Protein AF-T0RI58-F1 (afdb_monomer)

Radius of gyration: 29.91 Å; Cα contacts (8 Å, |Δi|>4): 632; chains: 1; bounding box: 74×50×90 Å

Nearest PDB structures (foldseek):
  1pp6-assembly4_D  TM=2.125E-01  e=8.378E+00  Volvariella volvacea
  7wkk-assembly1_d  TM=1.388E-01  e=3.706E+00  Xenopus laevis
  6m63-assembly1_A  TM=1.789E-01  e=9.862E+00  Mesorhizobium japonicum MAFF 303099

Mean predicted aligned error: 10.1 Å

Solvent-accessible surface area (backbone atoms only — not comparable to full-atom values): 17228 Å² total; per-residue (Å²): 135,87,91,86,78,87,87,84,83,82,77,78,86,81,77,82,79,90,71,94,71,91,84,83,90,73,80,93,68,75,55,68,67,60,54,52,49,50,53,50,51,52,50,51,50,53,50,53,52,53,52,51,54,52,50,50,53,49,49,52,60,59,22,72,45,45,31,41,38,80,48,69,67,66,38,41,41,63,86,37,20,34,78,71,43,70,49,32,30,38,24,46,80,7,60,42,86,88,34,51,47,70,70,64,39,61,75,37,99,40,60,51,29,41,47,35,51,30,27,52,51,19,53,72,62,59,42,51,85,93,46,60,29,18,30,12,36,22,32,37,39,70,39,91,88,65,75,46,68,41,38,33,44,34,29,9,63,80,51,62,45,68,51,48,31,68,78,39,76,44,65,28,49,29,43,32,41,44,39,61,23,77,42,95,94,35,85,89,33,30,35,37,45,35,41,51,35,19,90,77,40,75,53,69,40,81,44,72,29,54,74,68,52,74,47,42,29,49,40,91,62,52,30,32,33,36,30,72,85,31,54,71,47,83,31,93,76,42,53,42,47,76,49,79,44,50,93,76,36,80,71,39,27,33,42,34,38,33,26,68,44,44,33,39,48,76,90,49,58,94,78,50,47,9,41,42,21,20,72,77,38,64,48,38,50,44,67,29,28,44,38,33,40,39,33,40,64,35,68,57,56,51,50,51,52,53,50,53,65,73,65,59,82,129

Structure (mmCIF, N/CA/C/O backbone):
data_AF-T0RI58-F1
#
_entry.id   AF-T0RI58-F1
#
loop_
_atom_site.group_PDB
_atom_site.id
_atom_site.type_symbol
_atom_site.label_atom_id
_atom_site.label_alt_id
_atom_site.label_comp_id
_atom_site.label_asym_id
_atom_site.label_entity_id
_atom_site.label_seq_id
_atom_site.pdbx_PDB_ins_code
_atom_site.Cartn_x
_atom_site.Cartn_y
_atom_site.Cartn_z
_atom_site.occupancy
_atom_site.B_iso_or_equiv
_atom_site.auth_seq_id
_atom_site.auth_comp_id
_atom_site.auth_asym_id
_atom_site.auth_atom_id
_atom_site.pdbx_PDB_model_num
ATOM 1 N N . MET A 1 1 ? 9.945 33.655 -28.144 1.00 37.47 1 MET A N 1
ATOM 2 C CA . MET A 1 1 ? 10.855 34.812 -28.309 1.00 37.47 1 MET A CA 1
ATOM 3 C C . MET A 1 1 ? 11.964 34.620 -27.288 1.00 37.47 1 MET A C 1
ATOM 5 O O . MET A 1 1 ? 11.627 34.265 -26.172 1.00 37.47 1 MET A O 1
ATOM 9 N N . TRP A 1 2 ? 13.227 34.781 -27.703 1.00 32.78 2 TRP A N 1
ATOM 10 C CA . TRP A 1 2 ? 14.480 34.339 -27.050 1.00 32.78 2 TRP A CA 1
ATOM 11 C C . TRP A 1 2 ? 14.862 32.855 -27.224 1.00 32.78 2 TRP A C 1
ATOM 13 O O . TRP A 1 2 ? 14.015 31.983 -27.122 1.00 32.78 2 TRP A O 1
ATOM 23 N N . LEU A 1 3 ? 16.155 32.625 -27.515 1.00 27.53 3 LEU A N 1
ATOM 24 C CA . LEU A 1 3 ? 16.879 31.367 -27.822 1.00 27.53 3 LEU A CA 1
ATOM 25 C C . LEU A 1 3 ? 17.061 30.945 -29.298 1.00 27.53 3 LEU A C 1
ATOM 27 O O . LEU A 1 3 ? 17.430 29.808 -29.567 1.00 27.53 3 LEU A O 1
ATOM 31 N N . ARG A 1 4 ? 16.941 31.863 -30.271 1.00 31.52 4 ARG A N 1
ATOM 32 C CA . ARG A 1 4 ? 17.368 31.611 -31.674 1.00 31.52 4 ARG A CA 1
ATOM 33 C C . ARG A 1 4 ? 18.556 32.447 -32.176 1.00 31.52 4 ARG A C 1
ATOM 35 O O . ARG A 1 4 ? 18.850 32.415 -33.363 1.00 31.52 4 ARG A O 1
ATOM 42 N N . THR A 1 5 ? 19.271 33.165 -31.310 1.00 37.06 5 THR A N 1
ATOM 43 C CA . THR A 1 5 ? 20.185 34.240 -31.756 1.00 37.06 5 THR A CA 1
ATOM 44 C C . THR A 1 5 ? 21.661 34.121 -31.361 1.00 37.06 5 THR A C 1
ATOM 46 O O . THR A 1 5 ? 22.378 35.098 -31.527 1.00 37.06 5 THR A O 1
ATOM 49 N N . PHE A 1 6 ? 22.167 32.963 -30.917 1.00 32.22 6 PHE A N 1
ATOM 50 C CA . PHE A 1 6 ? 23.570 32.874 -30.454 1.00 32.22 6 PHE A CA 1
ATOM 51 C C . PHE A 1 6 ? 24.548 32.016 -31.274 1.00 32.22 6 PHE A C 1
ATOM 53 O O . PHE A 1 6 ? 25.725 31.988 -30.938 1.00 32.22 6 PHE A O 1
ATOM 60 N N . PHE A 1 7 ? 24.137 31.409 -32.394 1.00 32.09 7 PHE A N 1
ATOM 61 C CA . PHE A 1 7 ? 25.062 30.638 -33.253 1.00 32.09 7 PHE A CA 1
ATOM 62 C C . PHE A 1 7 ? 25.197 31.147 -34.698 1.00 32.09 7 PHE A C 1
ATOM 64 O O . PHE A 1 7 ? 25.712 30.443 -35.560 1.00 32.09 7 PHE A O 1
ATOM 71 N N . SER A 1 8 ? 24.790 32.388 -34.979 1.00 35.50 8 SER A N 1
ATOM 72 C CA . SER A 1 8 ? 24.834 32.958 -36.334 1.00 35.50 8 SER A CA 1
ATOM 73 C C . SER A 1 8 ? 25.542 34.314 -36.384 1.00 35.50 8 SER A C 1
ATOM 75 O O . SER A 1 8 ? 24.931 35.315 -36.739 1.00 35.50 8 SER A O 1
ATOM 77 N N . SER A 1 9 ? 26.834 34.366 -36.060 1.00 39.19 9 SER A N 1
ATOM 78 C CA . SER A 1 9 ? 27.719 35.446 -36.533 1.00 39.19 9 SER A CA 1
ATOM 79 C C . SER A 1 9 ? 29.159 35.187 -36.098 1.00 39.19 9 SER A C 1
ATOM 81 O O . SER A 1 9 ? 29.523 35.462 -34.960 1.00 39.19 9 SER A O 1
ATOM 83 N N . GLY A 1 10 ? 30.000 34.672 -36.995 1.00 33.59 10 GLY A N 1
ATOM 84 C CA . GLY A 1 10 ? 31.447 34.670 -36.749 1.00 33.59 10 GLY A CA 1
ATOM 85 C C . GLY A 1 10 ? 32.269 33.825 -37.714 1.00 33.59 10 GLY A C 1
ATOM 86 O O . GLY A 1 10 ? 33.314 34.271 -38.168 1.00 33.59 10 GLY A O 1
ATOM 87 N N . LEU A 1 11 ? 31.780 32.646 -38.102 1.00 34.94 11 LEU A N 1
ATOM 88 C CA . LEU A 1 11 ? 32.591 31.668 -38.848 1.00 34.94 11 LEU A CA 1
ATOM 89 C C . LEU A 1 11 ? 32.299 31.580 -40.354 1.00 34.94 11 LEU A C 1
ATOM 91 O O . LEU A 1 11 ? 33.042 30.935 -41.086 1.00 34.94 11 LEU A O 1
ATOM 95 N N . SER A 1 12 ? 31.281 32.282 -40.857 1.00 33.69 12 SER A N 1
ATOM 96 C CA . SER A 1 12 ? 30.880 32.181 -42.270 1.00 33.69 12 SER A CA 1
ATOM 97 C C . SER A 1 12 ? 31.690 33.058 -43.241 1.00 33.69 12 SER A C 1
ATOM 99 O O . SER A 1 12 ? 31.430 33.019 -44.441 1.00 33.69 12 SER A O 1
ATOM 101 N N . LYS A 1 13 ? 32.661 33.857 -42.770 1.00 34.06 13 LYS A N 1
ATOM 102 C CA . LYS A 1 13 ? 33.407 34.798 -43.635 1.00 34.06 13 LYS A CA 1
ATOM 103 C C . LYS A 1 13 ? 34.642 34.219 -44.338 1.00 34.06 13 LYS A C 1
ATOM 105 O O . LYS A 1 13 ? 35.217 34.923 -45.157 1.00 34.06 13 LYS A O 1
ATOM 110 N N . TYR A 1 14 ? 35.013 32.961 -44.091 1.00 38.16 14 TYR A N 1
ATOM 111 C CA . TYR A 1 14 ? 36.209 32.358 -44.705 1.00 38.16 14 TYR A CA 1
ATOM 112 C C . TYR A 1 14 ? 35.954 31.117 -45.578 1.00 38.16 14 TYR A C 1
ATOM 114 O O . TYR A 1 14 ? 36.913 30.486 -46.005 1.00 38.16 14 TYR A O 1
ATOM 122 N N . VAL A 1 15 ? 34.697 30.752 -45.873 1.00 42.09 15 VAL A N 1
ATOM 123 C CA . VAL A 1 15 ? 34.388 29.436 -46.488 1.00 42.09 15 VAL A CA 1
ATOM 124 C C . VAL A 1 15 ? 33.807 29.499 -47.911 1.00 42.09 15 VAL A C 1
ATOM 126 O O . VAL A 1 15 ? 33.597 28.462 -48.526 1.00 42.09 15 VAL A O 1
ATOM 129 N N . LEU A 1 16 ? 33.623 30.671 -48.523 1.00 41.41 16 LEU A N 1
ATOM 130 C CA . LEU A 1 16 ? 33.129 30.743 -49.908 1.00 41.41 16 LEU A CA 1
ATOM 131 C C . LEU A 1 16 ? 33.970 31.685 -50.768 1.00 41.41 16 LEU A C 1
ATOM 133 O O . LEU A 1 16 ? 33.580 32.810 -51.061 1.00 41.41 16 LEU A O 1
ATOM 137 N N . THR A 1 17 ? 35.115 31.185 -51.220 1.00 34.09 17 THR A N 1
ATOM 138 C CA . THR A 1 17 ? 35.743 31.651 -52.463 1.00 34.09 17 THR A CA 1
ATOM 139 C C . THR A 1 17 ? 36.156 30.434 -53.269 1.00 34.09 17 THR A C 1
ATOM 141 O O . THR A 1 17 ? 37.320 30.049 -53.298 1.00 34.09 17 THR A O 1
ATOM 144 N N . ASP A 1 18 ? 35.168 29.821 -53.916 1.00 38.78 18 ASP A N 1
ATOM 145 C CA . ASP A 1 18 ? 35.407 29.029 -55.113 1.00 38.78 18 ASP A CA 1
ATOM 146 C C . ASP A 1 18 ? 35.612 30.019 -56.270 1.00 38.78 18 ASP A C 1
ATOM 148 O O . ASP A 1 18 ? 34.668 30.593 -56.817 1.00 38.78 18 ASP A O 1
ATOM 152 N N . LYS A 1 19 ? 36.875 30.333 -56.562 1.00 35.53 19 LYS A N 1
ATOM 153 C CA . LYS A 1 19 ? 37.268 30.967 -57.820 1.00 35.53 19 LYS A CA 1
ATOM 154 C C . LYS A 1 19 ? 38.211 30.017 -58.537 1.00 35.53 19 LYS A C 1
ATOM 156 O O . LYS A 1 19 ? 39.420 30.051 -58.335 1.00 35.53 19 LYS A O 1
ATOM 161 N N . SER A 1 20 ? 37.632 29.210 -59.419 1.00 42.50 20 SER A N 1
ATOM 162 C CA . SER A 1 20 ? 38.344 28.608 -60.542 1.00 42.50 20 SER A CA 1
ATOM 163 C C . SER A 1 20 ? 39.001 29.712 -61.380 1.00 42.50 20 SER A C 1
ATOM 165 O O . SER A 1 20 ? 38.321 30.447 -62.101 1.00 42.50 20 SER A O 1
ATOM 167 N N . ALA A 1 21 ? 40.327 29.796 -61.325 1.00 34.22 21 ALA A N 1
ATOM 168 C CA . ALA A 1 21 ? 41.146 30.428 -62.347 1.00 34.22 21 ALA A CA 1
ATOM 169 C C . ALA A 1 21 ? 42.285 29.467 -62.719 1.00 34.22 21 ALA A C 1
ATOM 171 O O . ALA A 1 21 ? 42.983 28.949 -61.853 1.00 34.22 21 ALA A O 1
ATOM 172 N N . ARG A 1 22 ? 42.401 29.204 -64.025 1.00 37.56 22 ARG A N 1
ATOM 173 C CA . ARG A 1 22 ? 43.443 28.412 -64.693 1.00 37.56 22 ARG A CA 1
ATOM 174 C C . ARG A 1 22 ? 44.856 28.720 -64.178 1.00 37.56 22 ARG A C 1
ATOM 176 O O . ARG A 1 22 ? 45.189 29.891 -64.034 1.00 37.56 22 ARG A O 1
ATOM 183 N N . GLY A 1 23 ? 45.704 27.689 -64.141 1.00 34.94 23 GLY A N 1
ATOM 184 C CA . GLY A 1 23 ? 47.148 27.840 -64.346 1.00 34.94 23 GLY A CA 1
ATOM 185 C C . GLY A 1 23 ? 48.033 27.113 -63.338 1.00 34.94 23 GLY A C 1
ATOM 186 O O . GLY A 1 23 ? 48.155 27.546 -62.203 1.00 34.94 23 GLY A O 1
ATOM 187 N N . ASP A 1 24 ? 48.691 26.078 -63.855 1.00 37.38 24 ASP A N 1
ATOM 188 C CA . ASP A 1 24 ? 50.039 25.600 -63.533 1.00 37.38 24 ASP A CA 1
ATOM 189 C C . ASP A 1 24 ? 50.296 24.813 -62.240 1.00 37.38 24 ASP A C 1
ATOM 191 O O . ASP A 1 24 ? 49.928 25.161 -61.122 1.00 37.38 24 ASP A O 1
ATOM 195 N N . GLY A 1 25 ? 50.937 23.661 -62.451 1.00 47.72 25 GLY A N 1
ATOM 196 C CA . GLY A 1 25 ? 51.191 22.657 -61.438 1.00 47.72 25 GLY A CA 1
ATOM 197 C C . GLY A 1 25 ? 52.183 23.109 -60.375 1.00 47.72 25 GLY A C 1
ATOM 198 O O . GLY A 1 25 ? 53.256 23.602 -60.686 1.00 47.72 25 GLY A O 1
ATOM 199 N N . HIS A 1 26 ? 51.836 22.829 -59.123 1.00 38.75 26 HIS A N 1
ATOM 200 C CA . HIS A 1 26 ? 52.729 22.308 -58.092 1.00 38.75 26 HIS A CA 1
ATOM 201 C C . HIS A 1 26 ? 51.884 21.882 -56.884 1.00 38.75 26 HIS A C 1
ATOM 203 O O . HIS A 1 26 ? 51.039 22.638 -56.427 1.00 38.75 26 HIS A O 1
ATOM 209 N N . GLY A 1 27 ? 52.110 20.650 -56.408 1.00 43.72 27 GLY A N 1
ATOM 210 C CA . GLY A 1 27 ? 51.720 20.122 -55.093 1.00 43.72 27 GLY A CA 1
ATOM 211 C C . GLY A 1 27 ? 50.336 20.515 -54.577 1.00 43.72 27 GLY A C 1
ATOM 212 O O . GLY A 1 27 ? 50.197 21.518 -53.885 1.00 43.72 27 GLY A O 1
ATOM 213 N N . ASN A 1 28 ? 49.330 19.674 -54.830 1.00 45.84 28 ASN A N 1
ATOM 214 C CA . ASN A 1 28 ? 47.987 19.808 -54.263 1.00 45.84 28 ASN A CA 1
ATOM 215 C C . ASN A 1 28 ? 48.018 19.534 -52.740 1.00 45.84 28 ASN A C 1
ATOM 217 O O . ASN A 1 28 ? 47.611 18.475 -52.262 1.00 45.84 28 ASN A O 1
ATOM 221 N N . HIS A 1 29 ? 48.593 20.456 -51.968 1.00 54.94 29 HIS A N 1
ATOM 222 C CA . HIS A 1 29 ? 48.643 20.393 -50.517 1.00 54.94 29 HIS A CA 1
ATOM 223 C C . HIS A 1 29 ? 47.330 20.944 -49.976 1.00 54.94 29 HIS A C 1
ATOM 225 O O . HIS A 1 29 ? 47.111 22.153 -49.939 1.00 54.94 29 HIS A O 1
ATOM 231 N N . THR A 1 30 ? 46.447 20.037 -49.554 1.00 58.41 30 THR A N 1
ATOM 232 C CA . THR A 1 30 ? 45.262 20.391 -48.763 1.00 58.41 30 THR A CA 1
ATOM 233 C C . THR A 1 30 ? 45.704 21.330 -47.631 1.00 58.41 30 THR A C 1
ATOM 235 O O . THR A 1 30 ? 46.621 20.959 -46.889 1.00 58.41 30 THR A O 1
ATOM 238 N N . PRO A 1 31 ? 45.123 22.536 -47.479 1.00 75.19 31 PRO A N 1
ATOM 239 C CA . PRO A 1 31 ? 45.553 23.467 -46.446 1.00 75.19 31 PRO A CA 1
ATOM 240 C C . PRO A 1 31 ? 45.439 22.787 -45.081 1.00 75.19 31 PRO A C 1
ATOM 242 O O . PRO A 1 31 ? 44.408 22.200 -44.757 1.00 75.19 31 PRO A O 1
ATOM 245 N N . VAL A 1 32 ? 46.506 22.855 -44.283 1.00 74.06 32 VAL A N 1
ATOM 246 C CA . VAL A 1 32 ? 46.656 22.146 -42.995 1.00 74.06 32 VAL A CA 1
ATOM 247 C C . VAL A 1 32 ? 45.435 22.339 -42.081 1.00 74.06 32 VAL A C 1
ATOM 249 O O . VAL A 1 32 ? 45.012 21.414 -41.394 1.00 74.06 32 VAL A O 1
ATOM 252 N N . VAL A 1 33 ? 44.791 23.506 -42.153 1.00 75.25 33 VAL A N 1
ATOM 253 C CA . VAL A 1 33 ? 43.549 23.835 -41.436 1.00 75.25 33 VAL A CA 1
ATOM 254 C C . VAL A 1 33 ? 42.366 22.940 -41.839 1.00 75.25 33 VAL A C 1
ATOM 256 O O . VAL A 1 33 ? 41.622 22.495 -40.970 1.00 75.25 33 VAL A O 1
ATOM 259 N N . GLN A 1 34 ? 42.191 22.624 -43.126 1.00 77.50 34 GLN A N 1
ATOM 260 C CA . GLN A 1 34 ? 41.143 21.703 -43.587 1.00 77.50 34 GLN A CA 1
ATOM 261 C C . GLN A 1 34 ? 41.407 20.262 -43.137 1.00 77.50 34 GLN A C 1
ATOM 263 O O . GLN A 1 34 ? 40.457 19.535 -42.850 1.00 77.50 34 GLN A O 1
ATOM 268 N N . ILE A 1 35 ? 42.676 19.853 -43.045 1.00 81.06 35 ILE A N 1
ATOM 269 C CA . ILE A 1 35 ? 43.057 18.534 -42.520 1.00 81.06 35 ILE A CA 1
ATOM 270 C C . ILE A 1 35 ? 42.666 18.438 -41.040 1.00 81.06 35 ILE A C 1
ATOM 272 O O . ILE A 1 35 ? 41.943 17.518 -40.661 1.00 81.06 35 ILE A O 1
ATOM 276 N N . TRP A 1 36 ? 43.054 19.420 -40.219 1.00 85.38 36 TRP A N 1
ATOM 277 C CA . TRP A 1 36 ? 42.690 19.454 -38.797 1.00 85.38 36 TRP A CA 1
ATOM 278 C C . TRP A 1 36 ? 41.185 19.575 -38.567 1.00 85.38 36 TRP A C 1
ATOM 280 O O . TRP A 1 36 ? 40.662 18.912 -37.677 1.00 85.38 36 TRP A O 1
ATOM 290 N N . TYR A 1 37 ? 40.473 20.351 -39.389 1.00 86.19 37 TYR A N 1
ATOM 291 C CA . TYR A 1 37 ? 39.015 20.438 -39.319 1.00 86.19 37 TYR A CA 1
ATOM 292 C C . TYR A 1 37 ? 38.348 19.084 -39.589 1.00 86.19 37 TYR A C 1
ATOM 294 O O . TYR A 1 37 ? 37.464 18.681 -38.840 1.00 86.19 37 TYR A O 1
ATOM 302 N N . ARG A 1 38 ? 38.793 18.344 -40.615 1.00 84.56 38 ARG A N 1
ATOM 303 C CA . ARG A 1 38 ? 38.267 17.002 -40.918 1.00 84.56 38 ARG A CA 1
ATOM 304 C C . ARG A 1 38 ? 38.571 16.005 -39.804 1.00 84.56 38 ARG A C 1
ATOM 306 O O . ARG A 1 38 ? 37.681 15.259 -39.412 1.00 84.56 38 ARG A O 1
ATOM 313 N N . ILE A 1 39 ? 39.794 16.016 -39.270 1.00 88.81 39 ILE A N 1
ATOM 314 C CA . ILE A 1 39 ? 40.184 15.149 -38.148 1.00 88.81 39 ILE A CA 1
ATOM 315 C C . ILE A 1 39 ? 39.324 15.455 -36.919 1.00 88.81 39 ILE A C 1
ATOM 317 O O . ILE A 1 39 ? 38.755 14.537 -36.335 1.00 88.81 39 ILE A O 1
ATOM 321 N N . LEU A 1 40 ? 39.178 16.732 -36.556 1.00 89.06 40 LEU A N 1
ATOM 322 C CA . LEU A 1 40 ? 38.377 17.142 -35.405 1.00 89.06 40 LEU A CA 1
ATOM 323 C C . LEU A 1 40 ? 36.892 16.820 -35.608 1.00 89.06 40 LEU A C 1
ATOM 325 O O . LEU A 1 40 ? 36.262 16.292 -34.700 1.00 89.06 40 LEU A O 1
ATOM 329 N N . SER A 1 41 ? 36.341 17.078 -36.797 1.00 90.50 41 SER A N 1
ATOM 330 C CA . SER A 1 41 ? 34.951 16.750 -37.133 1.00 90.50 41 SER A CA 1
ATOM 331 C C . SER A 1 41 ? 34.684 15.248 -37.031 1.00 90.50 41 SER A C 1
ATOM 333 O O . SER A 1 41 ? 33.688 14.847 -36.437 1.00 90.50 41 SER A O 1
ATOM 335 N N . ASN A 1 42 ? 35.581 14.412 -37.562 1.00 92.06 42 ASN A N 1
ATOM 336 C CA . ASN A 1 42 ? 35.452 12.957 -37.483 1.00 92.06 42 ASN A CA 1
ATOM 337 C C . ASN A 1 42 ? 35.611 12.448 -36.046 1.00 92.06 42 ASN A C 1
ATOM 339 O O . ASN A 1 42 ? 34.884 11.547 -35.636 1.00 92.06 42 ASN A O 1
ATOM 343 N N . LEU A 1 43 ? 36.518 13.041 -35.263 1.00 92.38 43 LEU A N 1
ATOM 344 C CA . LEU A 1 43 ? 36.691 12.702 -33.852 1.00 92.38 43 LEU A CA 1
ATOM 345 C C . LEU A 1 43 ? 35.442 13.060 -33.037 1.00 92.38 43 LEU A C 1
ATOM 347 O O . LEU A 1 43 ? 34.962 12.237 -32.266 1.00 92.38 43 LEU A O 1
ATOM 351 N N . VAL A 1 44 ? 34.886 14.258 -33.236 1.00 92.50 44 VAL A N 1
ATOM 352 C CA . VAL A 1 44 ? 33.639 14.685 -32.584 1.00 92.50 44 VAL A CA 1
ATOM 353 C C . VAL A 1 44 ? 32.487 13.766 -32.982 1.00 92.50 44 VAL A C 1
ATOM 355 O O . VAL A 1 44 ? 31.740 13.332 -32.110 1.00 92.50 44 VAL A O 1
ATOM 358 N N . ALA A 1 45 ? 32.367 13.409 -34.263 1.00 90.19 45 ALA A N 1
ATOM 359 C CA . ALA A 1 45 ? 31.354 12.465 -34.724 1.00 90.19 45 ALA A CA 1
ATOM 360 C C . ALA A 1 45 ? 31.506 11.089 -34.052 1.00 90.19 45 ALA A C 1
ATOM 362 O O . ALA A 1 45 ? 30.532 10.559 -33.524 1.00 90.19 45 ALA A O 1
ATOM 363 N N . ALA A 1 46 ? 32.725 10.546 -33.989 1.00 88.38 46 ALA A N 1
ATOM 364 C CA . ALA A 1 46 ? 32.997 9.272 -33.326 1.00 88.38 46 ALA A CA 1
ATOM 365 C C . ALA A 1 46 ? 32.654 9.311 -31.827 1.00 88.38 46 ALA A C 1
ATOM 367 O O . ALA A 1 46 ? 32.041 8.378 -31.309 1.00 88.38 46 ALA A O 1
ATOM 368 N N . VAL A 1 47 ? 32.991 10.406 -31.137 1.00 92.50 47 VAL A N 1
ATOM 369 C CA . VAL A 1 47 ? 32.641 10.606 -29.722 1.00 92.50 47 VAL A CA 1
ATOM 370 C C . VAL A 1 47 ? 31.126 10.681 -29.534 1.00 92.50 47 VAL A C 1
ATOM 372 O O . VAL A 1 47 ? 30.600 10.041 -28.630 1.00 92.50 47 VAL A O 1
ATOM 375 N N . LEU A 1 48 ? 30.406 11.411 -30.389 1.00 89.50 48 LEU A N 1
ATOM 376 C CA . LEU A 1 48 ? 28.944 11.506 -30.314 1.00 89.50 48 LEU A CA 1
ATOM 377 C C . LEU A 1 48 ? 28.270 10.149 -30.542 1.00 89.50 48 LEU A C 1
ATOM 379 O O . LEU A 1 48 ? 27.347 9.800 -29.807 1.00 89.50 48 LEU A O 1
ATOM 383 N N . VAL A 1 49 ? 28.757 9.357 -31.502 1.00 88.44 49 VAL A N 1
ATOM 384 C CA . VAL A 1 49 ? 28.268 7.989 -31.729 1.00 88.44 49 VAL A CA 1
ATOM 385 C C . VAL A 1 49 ? 28.530 7.117 -30.501 1.00 88.44 49 VAL A C 1
ATOM 387 O O . VAL A 1 49 ? 27.605 6.475 -30.007 1.00 88.44 49 VAL A O 1
ATOM 390 N N . ALA A 1 50 ? 29.744 7.145 -29.946 1.00 87.25 50 ALA A N 1
ATOM 391 C CA . ALA A 1 50 ? 30.079 6.380 -28.745 1.00 87.25 50 ALA A CA 1
ATOM 392 C C . ALA A 1 50 ? 29.202 6.768 -27.541 1.00 87.25 50 ALA A C 1
ATOM 394 O O . ALA A 1 50 ? 28.685 5.892 -26.849 1.00 87.25 50 ALA A O 1
ATOM 395 N N . LEU A 1 51 ? 28.973 8.067 -27.326 1.00 87.50 51 LEU A N 1
ATOM 396 C CA . LEU A 1 51 ? 28.081 8.562 -26.276 1.00 87.50 51 LEU A CA 1
ATOM 397 C C . LEU A 1 51 ? 26.632 8.122 -26.501 1.00 87.50 51 LEU A C 1
ATOM 399 O O . LEU A 1 51 ? 25.965 7.740 -25.544 1.00 87.50 51 LEU A O 1
ATOM 403 N N . SER A 1 52 ? 26.149 8.130 -27.746 1.00 86.75 52 SER A N 1
ATOM 404 C CA . SER A 1 52 ? 24.789 7.680 -28.065 1.00 86.75 52 SER A CA 1
ATOM 405 C C . SER A 1 52 ? 24.587 6.187 -27.791 1.00 86.75 52 SER A C 1
ATOM 407 O O . SER A 1 52 ? 23.575 5.804 -27.208 1.00 86.75 52 SER A O 1
ATOM 409 N N . LEU A 1 53 ? 25.576 5.349 -28.124 1.00 84.94 53 LEU A N 1
ATOM 410 C CA . LEU A 1 53 ? 25.546 3.913 -27.847 1.00 84.94 53 LEU A CA 1
ATOM 411 C C . LEU A 1 53 ? 25.635 3.630 -26.346 1.00 84.94 53 LEU A C 1
ATOM 413 O O . LEU A 1 53 ? 24.907 2.779 -25.839 1.00 84.94 53 LEU A O 1
ATOM 417 N N . ALA A 1 54 ? 26.481 4.369 -25.624 1.00 84.88 54 ALA A N 1
ATOM 418 C CA . ALA A 1 54 ? 26.563 4.272 -24.172 1.00 84.88 54 ALA A CA 1
ATOM 419 C C . ALA A 1 54 ? 25.235 4.672 -23.508 1.00 84.88 54 ALA A C 1
ATOM 421 O O . ALA A 1 54 ? 24.751 3.962 -22.631 1.00 84.88 54 ALA A O 1
ATOM 422 N N . ALA A 1 55 ? 24.605 5.761 -23.959 1.00 84.69 55 ALA A N 1
ATOM 423 C CA . ALA A 1 55 ? 23.299 6.186 -23.464 1.00 84.69 55 ALA A CA 1
ATOM 424 C C . ALA A 1 55 ? 22.210 5.141 -23.750 1.00 84.69 55 ALA A C 1
ATOM 426 O O . ALA A 1 55 ? 21.423 4.828 -22.861 1.00 84.69 55 ALA A O 1
ATOM 427 N N . LEU A 1 56 ? 22.194 4.554 -24.952 1.00 83.62 56 LEU A N 1
ATOM 428 C CA . LEU A 1 56 ? 21.269 3.473 -25.293 1.00 83.62 56 LEU A CA 1
ATOM 429 C C . LEU A 1 56 ? 21.465 2.260 -24.376 1.00 83.62 56 LEU A C 1
ATOM 431 O O . LEU A 1 56 ? 20.489 1.737 -23.847 1.00 83.62 56 LEU A O 1
ATOM 435 N N . ALA A 1 57 ? 22.712 1.845 -24.141 1.00 81.56 57 ALA A N 1
ATOM 436 C CA . ALA A 1 57 ? 23.018 0.740 -23.238 1.00 81.56 57 ALA A CA 1
ATOM 437 C C . ALA A 1 57 ? 22.508 1.011 -21.814 1.00 81.56 57 ALA A C 1
ATOM 439 O O . ALA A 1 57 ? 21.918 0.125 -21.200 1.00 81.56 57 ALA A O 1
ATOM 440 N N . VAL A 1 58 ? 22.667 2.242 -21.314 1.00 82.81 58 VAL A N 1
ATOM 441 C CA . VAL A 1 58 ? 22.132 2.654 -20.007 1.00 82.81 58 VAL A CA 1
ATOM 442 C C . VAL A 1 58 ? 20.605 2.597 -19.988 1.00 82.81 58 VAL A C 1
ATOM 444 O O . VAL A 1 58 ? 20.038 2.022 -19.067 1.00 82.81 58 VAL A O 1
ATOM 447 N N . VAL A 1 59 ? 19.927 3.137 -21.002 1.00 81.06 59 VAL A N 1
ATOM 448 C CA . VAL A 1 59 ? 18.453 3.157 -21.075 1.00 81.06 59 VAL A CA 1
ATOM 449 C C . VAL A 1 59 ? 17.872 1.741 -21.151 1.00 81.06 59 VAL A C 1
ATOM 451 O O . VAL A 1 59 ? 16.875 1.433 -20.492 1.00 81.06 59 VAL A O 1
ATOM 454 N N . VAL A 1 60 ? 18.518 0.845 -21.901 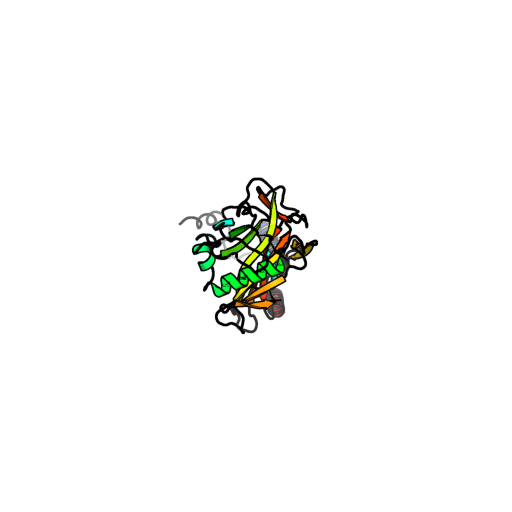1.00 80.56 60 VAL A N 1
ATOM 455 C CA . VAL A 1 60 ? 18.138 -0.573 -21.952 1.00 80.56 60 VAL A CA 1
ATOM 456 C C . VAL A 1 60 ? 18.365 -1.236 -20.592 1.00 80.56 60 VAL A C 1
ATOM 458 O O . VAL A 1 60 ? 17.450 -1.885 -20.087 1.00 80.56 60 VAL A O 1
ATOM 461 N N . ALA A 1 61 ? 19.529 -1.020 -19.969 1.00 75.94 61 ALA A N 1
ATOM 462 C CA . ALA A 1 61 ? 19.857 -1.569 -18.652 1.00 75.94 61 ALA A CA 1
ATOM 463 C C . ALA A 1 61 ? 18.921 -1.066 -17.540 1.00 75.94 61 ALA A C 1
ATOM 465 O O . ALA A 1 61 ? 18.610 -1.813 -16.622 1.00 75.94 61 ALA A O 1
ATOM 466 N N . GLN A 1 62 ? 18.415 0.165 -17.644 1.00 77.12 62 GLN A N 1
ATOM 467 C CA . GLN A 1 62 ? 17.433 0.746 -16.720 1.00 77.12 62 GLN A CA 1
ATOM 468 C C . GLN A 1 62 ? 15.998 0.221 -16.909 1.00 77.12 62 GLN A C 1
ATOM 470 O O . GLN A 1 62 ? 15.075 0.709 -16.246 1.00 77.12 62 GLN A O 1
ATOM 475 N N . GLY A 1 63 ? 15.795 -0.753 -17.801 1.00 79.94 63 GLY A N 1
ATOM 476 C CA . GLY A 1 63 ? 14.536 -1.479 -17.911 1.00 79.94 63 GLY A CA 1
ATOM 477 C C . GLY A 1 63 ? 13.550 -0.907 -18.927 1.00 79.94 63 GLY A C 1
ATOM 478 O O . GLY A 1 63 ? 12.361 -0.803 -18.640 1.00 79.94 63 GLY A O 1
ATOM 479 N N . THR A 1 64 ? 14.004 -0.559 -20.139 1.00 84.31 64 THR A N 1
ATOM 480 C CA . THR A 1 64 ? 13.115 -0.032 -21.205 1.00 84.31 64 THR A CA 1
ATOM 481 C C . THR A 1 64 ? 11.888 -0.925 -21.438 1.00 84.31 64 THR A C 1
ATOM 483 O O . THR A 1 64 ? 10.756 -0.442 -21.469 1.00 84.31 64 THR A O 1
ATOM 486 N N . PHE A 1 65 ? 12.101 -2.237 -21.555 1.00 88.31 65 PHE A N 1
ATOM 487 C CA . PHE A 1 65 ? 11.037 -3.207 -21.847 1.00 88.31 65 PHE A CA 1
ATOM 488 C C . PHE A 1 65 ? 10.491 -3.916 -20.607 1.00 88.31 65 PHE A C 1
ATOM 490 O O . PHE A 1 65 ? 9.460 -4.583 -20.677 1.00 88.3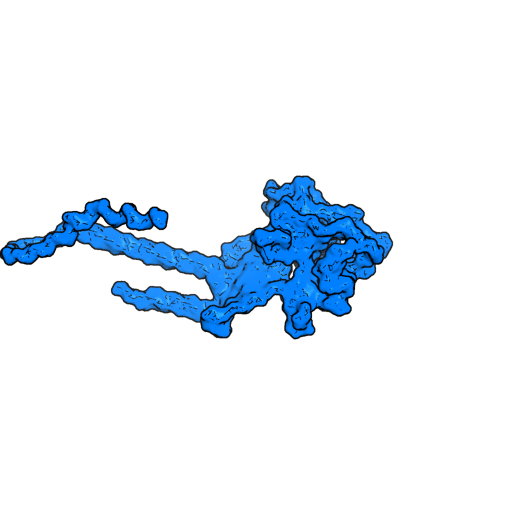1 65 PHE A O 1
ATOM 497 N N . ARG A 1 66 ? 11.167 -3.766 -19.469 1.00 89.50 66 ARG A N 1
ATOM 498 C CA . ARG A 1 66 ? 10.705 -4.250 -18.175 1.00 89.50 66 ARG A CA 1
ATOM 499 C C . ARG A 1 66 ? 11.375 -3.449 -17.074 1.00 89.50 66 ARG A C 1
ATOM 501 O O . ARG A 1 66 ? 12.595 -3.513 -16.947 1.00 89.50 66 ARG A O 1
ATOM 508 N N . ARG A 1 67 ? 10.577 -2.765 -16.263 1.00 91.06 67 ARG A N 1
ATOM 509 C CA . ARG A 1 67 ? 11.044 -2.048 -15.078 1.00 91.06 67 ARG A CA 1
ATOM 510 C C . ARG A 1 67 ? 10.129 -2.372 -13.915 1.00 91.06 67 ARG A C 1
ATOM 512 O O . ARG A 1 67 ? 8.917 -2.357 -14.071 1.00 91.06 67 ARG A O 1
ATOM 519 N N . GLU A 1 68 ? 10.719 -2.642 -12.768 1.00 93.06 68 GLU A N 1
ATOM 520 C CA . GLU A 1 68 ? 10.034 -2.774 -11.487 1.00 93.06 68 GLU A CA 1
ATOM 521 C C . GLU A 1 68 ? 10.885 -2.081 -10.425 1.00 93.06 68 GLU A C 1
ATOM 523 O O . GLU A 1 68 ? 12.117 -2.218 -10.435 1.00 93.06 68 GLU A O 1
ATOM 528 N N . ASP A 1 69 ? 10.225 -1.327 -9.552 1.00 94.44 69 ASP A N 1
ATOM 529 C CA . ASP A 1 69 ? 10.842 -0.601 -8.450 1.00 94.44 69 ASP A CA 1
ATOM 530 C C . ASP A 1 69 ? 9.889 -0.486 -7.251 1.00 94.44 69 ASP A C 1
ATOM 532 O O . ASP A 1 69 ? 8.669 -0.602 -7.403 1.00 94.44 69 ASP A O 1
ATOM 536 N N . VAL A 1 70 ? 10.431 -0.276 -6.052 1.00 95.38 70 VAL A N 1
ATOM 537 C CA . VAL A 1 70 ? 9.635 -0.119 -4.829 1.00 95.38 70 VAL A CA 1
ATOM 538 C C . VAL A 1 70 ? 9.391 1.360 -4.565 1.00 95.38 70 VAL A C 1
ATOM 540 O O . VAL A 1 70 ? 10.315 2.131 -4.333 1.00 95.38 70 VAL A O 1
ATOM 543 N N . GLN A 1 71 ? 8.122 1.745 -4.522 1.00 93.69 71 GLN A N 1
ATOM 544 C CA . GLN A 1 71 ? 7.690 3.089 -4.179 1.00 93.69 71 GLN A CA 1
ATOM 545 C C . GLN A 1 71 ? 6.986 3.090 -2.822 1.00 93.69 71 GLN A C 1
ATOM 547 O O . GLN A 1 71 ? 6.020 2.363 -2.606 1.00 93.69 71 GLN A O 1
ATOM 552 N N . TYR A 1 72 ? 7.433 3.942 -1.910 1.00 94.00 72 TYR A N 1
ATOM 553 C CA . TYR A 1 72 ? 6.740 4.241 -0.659 1.00 94.00 72 TYR A CA 1
ATOM 554 C C . TYR A 1 72 ? 6.939 5.710 -0.306 1.00 94.00 72 TYR A C 1
ATOM 556 O O . TYR A 1 72 ? 7.753 6.414 -0.909 1.00 94.00 72 TYR A O 1
ATOM 564 N N . HIS A 1 73 ? 6.157 6.178 0.660 1.00 92.81 73 HIS A N 1
ATOM 565 C CA . HIS A 1 73 ? 6.194 7.558 1.109 1.00 92.81 73 HIS A CA 1
ATOM 566 C C . HIS A 1 73 ? 6.262 7.610 2.629 1.00 92.81 73 HIS A C 1
ATOM 568 O O . HIS A 1 73 ? 5.409 7.023 3.297 1.00 92.81 73 HIS A O 1
ATOM 574 N N . ASP A 1 74 ? 7.256 8.333 3.143 1.00 91.75 74 ASP A N 1
ATOM 575 C CA . ASP A 1 74 ? 7.517 8.492 4.575 1.00 91.75 74 ASP A CA 1
ATOM 576 C C . ASP A 1 74 ? 6.275 8.962 5.323 1.00 91.75 74 ASP A C 1
ATOM 578 O O . ASP A 1 74 ? 5.544 9.853 4.869 1.00 91.75 74 ASP A O 1
ATOM 582 N N . GLN A 1 75 ? 6.051 8.370 6.491 1.00 93.31 75 GLN A N 1
ATOM 583 C CA . GLN A 1 75 ? 4.797 8.539 7.207 1.00 93.31 75 GLN A CA 1
ATOM 584 C C . GLN A 1 75 ? 4.653 9.945 7.796 1.00 93.31 75 GLN A C 1
ATOM 586 O O . GLN A 1 75 ? 3.543 10.468 7.872 1.00 93.31 75 GLN A O 1
ATOM 591 N N . ALA A 1 76 ? 5.760 10.598 8.159 1.00 92.31 76 ALA A N 1
ATOM 592 C CA . ALA A 1 76 ? 5.739 11.957 8.693 1.00 92.31 76 ALA A CA 1
ATOM 593 C C . ALA A 1 76 ? 5.509 13.048 7.631 1.00 92.31 76 ALA A C 1
ATOM 595 O O . ALA A 1 76 ? 5.350 14.226 7.972 1.00 92.31 76 ALA A O 1
ATOM 596 N N . LYS A 1 77 ? 5.499 12.709 6.336 1.00 90.56 77 LYS A N 1
ATOM 597 C CA . LYS A 1 77 ? 5.292 13.688 5.262 1.00 90.56 77 LYS A CA 1
ATOM 598 C C . LYS A 1 77 ? 3.803 13.923 5.038 1.00 90.56 77 LYS A C 1
ATOM 600 O O . LYS A 1 77 ? 3.155 13.185 4.299 1.00 90.56 77 LYS A O 1
ATOM 605 N N . ALA A 1 78 ? 3.285 15.020 5.589 1.00 86.00 78 ALA A N 1
ATOM 606 C CA . ALA A 1 78 ? 1.877 15.418 5.458 1.00 86.00 78 ALA A CA 1
ATOM 607 C C . ALA A 1 78 ? 1.403 15.638 4.005 1.00 86.00 78 ALA A C 1
ATOM 609 O O . ALA A 1 78 ? 0.211 15.562 3.722 1.00 86.00 78 ALA A O 1
ATOM 610 N N . SER A 1 79 ? 2.323 15.875 3.060 1.00 87.06 79 SER A N 1
ATOM 611 C CA . SER A 1 79 ? 1.979 15.906 1.632 1.00 87.06 79 SER A CA 1
ATOM 612 C C . SER A 1 79 ? 1.444 14.563 1.139 1.00 87.06 79 SER A C 1
ATOM 614 O O . SER A 1 79 ? 0.625 14.542 0.234 1.00 87.06 79 SER A O 1
ATOM 616 N N . TYR A 1 80 ? 1.903 13.457 1.728 1.00 90.56 80 TYR A N 1
ATOM 617 C CA . TYR A 1 80 ? 1.457 12.113 1.392 1.00 90.56 80 TYR A CA 1
ATOM 618 C C . TYR A 1 80 ? 0.456 11.601 2.420 1.00 90.56 80 TYR A C 1
ATOM 620 O O . TYR A 1 80 ? -0.618 11.177 2.026 1.00 90.56 80 TYR A O 1
ATOM 628 N N . TRP A 1 81 ? 0.758 11.670 3.715 1.00 93.88 81 TRP A N 1
ATOM 629 C CA . TRP A 1 81 ? -0.059 11.061 4.765 1.00 93.88 81 TRP A CA 1
ATOM 630 C C . TRP A 1 81 ? -0.970 12.060 5.463 1.00 93.88 81 TRP A C 1
ATOM 632 O O . TRP A 1 81 ? -0.514 13.041 6.050 1.00 93.88 81 TRP A O 1
ATOM 642 N N . ASN A 1 82 ? -2.265 11.762 5.471 1.00 92.69 82 ASN A N 1
ATOM 643 C CA . ASN A 1 82 ? -3.291 12.620 6.042 1.00 92.69 82 ASN A CA 1
ATOM 644 C C . ASN A 1 82 ? -4.235 11.836 6.953 1.00 92.69 82 ASN A C 1
ATOM 646 O O . ASN A 1 82 ? -4.556 10.670 6.713 1.00 92.69 82 ASN A O 1
ATOM 650 N N . SER A 1 83 ? -4.691 12.502 8.014 1.00 94.50 83 SER A N 1
ATOM 651 C CA . SER A 1 83 ? -5.744 11.963 8.872 1.00 94.50 83 SER A CA 1
ATOM 652 C C . SER A 1 83 ? -7.079 11.993 8.137 1.00 94.50 83 SER A C 1
ATOM 654 O O . SER A 1 83 ? -7.427 13.014 7.542 1.00 94.50 83 SER A O 1
ATOM 656 N N . TYR A 1 84 ? -7.826 10.894 8.203 1.00 94.81 84 TYR A N 1
ATOM 657 C CA . TYR A 1 84 ? -9.179 10.819 7.660 1.00 94.81 84 TYR A CA 1
ATOM 658 C C . TYR A 1 84 ? -10.230 10.590 8.751 1.00 94.81 84 TYR A C 1
ATOM 660 O O . TYR A 1 84 ? -11.268 11.250 8.767 1.00 94.81 84 TYR A O 1
ATOM 668 N N . GLY A 1 85 ? -9.945 9.698 9.699 1.00 96.06 85 GLY A N 1
ATOM 669 C CA . GLY A 1 85 ? -10.814 9.402 10.831 1.00 96.06 85 GLY A CA 1
ATOM 670 C C . GLY A 1 85 ? -10.071 8.667 11.942 1.00 96.06 85 GLY A C 1
ATOM 671 O O . GLY A 1 85 ? -9.040 8.046 11.715 1.00 96.06 85 GLY A O 1
ATOM 672 N N . ALA A 1 86 ? -10.579 8.768 13.165 1.00 97.00 86 ALA A N 1
ATOM 673 C CA . ALA A 1 86 ? -10.027 8.084 14.334 1.00 97.00 86 ALA A CA 1
ATOM 674 C C . ALA A 1 86 ? -11.160 7.766 15.317 1.00 97.00 86 ALA A C 1
ATOM 676 O O . ALA A 1 86 ? -11.181 8.248 16.449 1.00 97.00 86 ALA A O 1
ATOM 677 N N . SER A 1 87 ? -12.174 7.038 14.838 1.00 97.50 87 SER A N 1
ATOM 678 C CA . SER A 1 87 ? -13.328 6.657 15.666 1.00 97.50 87 SER A CA 1
ATOM 679 C C . SER A 1 87 ? -13.567 5.151 15.725 1.00 97.50 87 SER A C 1
ATOM 681 O O . SER A 1 87 ? -13.996 4.630 16.759 1.00 97.50 87 SER A O 1
ATOM 683 N N . CYS A 1 88 ? -13.212 4.433 14.658 1.00 98.19 88 CYS A N 1
ATOM 684 C CA . CYS A 1 88 ? -13.383 2.994 14.571 1.00 98.19 88 CYS A CA 1
ATOM 685 C C . CYS A 1 88 ? -12.669 2.240 15.695 1.00 98.19 88 CYS A C 1
ATOM 687 O O . CYS A 1 88 ? -11.478 2.414 15.953 1.00 98.19 88 CYS A O 1
ATOM 689 N N . LYS A 1 89 ? -13.398 1.319 16.319 1.00 98.44 89 LYS A N 1
ATOM 690 C CA . LYS A 1 89 ? -12.844 0.336 17.246 1.00 98.44 89 LYS A CA 1
ATOM 691 C C . LYS A 1 89 ? -13.002 -1.055 16.665 1.00 98.44 89 LYS A C 1
ATOM 693 O O . LYS A 1 89 ? -14.008 -1.354 16.023 1.00 98.44 89 LYS A O 1
ATOM 698 N N . LEU A 1 90 ? -12.023 -1.911 16.914 1.00 98.38 90 LEU A N 1
ATOM 699 C CA . LEU A 1 90 ? -11.945 -3.249 16.346 1.00 98.38 90 LEU A CA 1
ATOM 700 C C . LEU A 1 90 ? -11.812 -4.284 17.464 1.00 98.38 90 LEU A C 1
ATOM 702 O O . LEU A 1 90 ? -10.947 -4.164 18.325 1.00 98.38 90 LEU A O 1
ATOM 706 N N . ASN A 1 91 ? -12.664 -5.301 17.473 1.00 98.12 91 ASN A N 1
ATOM 707 C CA . ASN A 1 91 ? -12.585 -6.423 18.407 1.00 98.12 91 ASN A CA 1
ATOM 708 C C . ASN A 1 91 ? -12.431 -7.744 17.638 1.00 98.12 91 ASN A C 1
ATOM 710 O O . ASN A 1 91 ? -12.370 -7.748 16.414 1.00 98.12 91 ASN A O 1
ATOM 714 N N . HIS A 1 92 ? -12.396 -8.873 18.349 1.00 97.25 92 HIS A N 1
ATOM 715 C CA . HIS A 1 92 ? -12.254 -10.208 17.749 1.00 97.25 92 HIS A CA 1
ATOM 716 C C . HIS A 1 92 ? -13.281 -10.565 16.650 1.00 97.25 92 HIS A C 1
ATOM 718 O O . HIS A 1 92 ? -13.010 -11.454 15.849 1.00 97.25 92 HIS A O 1
ATOM 724 N N . ALA A 1 93 ? -14.444 -9.905 16.605 1.00 97.12 93 ALA A N 1
ATOM 725 C CA . ALA A 1 93 ? -15.495 -10.148 15.616 1.00 97.12 93 ALA A CA 1
ATOM 726 C C . ALA A 1 93 ? -15.456 -9.176 14.418 1.00 97.12 93 ALA A C 1
ATOM 728 O O . ALA A 1 93 ? -16.136 -9.414 13.422 1.00 97.12 93 ALA A O 1
ATOM 729 N N . GLY A 1 94 ? -14.687 -8.086 14.497 1.00 98.12 94 GLY A N 1
ATOM 730 C CA . GLY A 1 94 ? -14.660 -7.014 13.501 1.00 98.12 94 GLY A CA 1
ATOM 731 C C . GLY A 1 94 ? -14.896 -5.642 14.127 1.00 98.12 94 GLY A C 1
ATOM 732 O O . GLY A 1 94 ? -14.505 -5.393 15.271 1.00 98.12 94 GLY A O 1
ATOM 733 N N . TRP A 1 95 ? -15.509 -4.724 13.375 1.00 98.38 95 TRP A N 1
ATOM 734 C CA . TRP A 1 95 ? -15.812 -3.385 13.887 1.00 98.38 95 TRP A CA 1
ATOM 735 C C . TRP A 1 95 ? -16.778 -3.453 15.068 1.00 98.38 95 TRP A C 1
ATOM 737 O O . TRP A 1 95 ? -17.817 -4.112 15.012 1.00 98.38 95 TRP A O 1
ATOM 747 N N . VAL A 1 96 ? -16.469 -2.720 16.134 1.00 98.06 96 VAL A N 1
ATOM 748 C CA . VAL A 1 96 ? -17.387 -2.545 17.258 1.00 98.06 96 VAL A CA 1
ATOM 749 C C . VAL A 1 96 ? -18.600 -1.744 16.763 1.00 98.06 96 VAL A C 1
ATOM 751 O O . VAL A 1 96 ? -18.405 -0.678 16.162 1.00 98.06 96 VAL A O 1
ATOM 754 N N . PRO A 1 97 ? -19.844 -2.201 17.007 1.00 96.44 97 PRO A N 1
ATOM 755 C CA . PRO A 1 97 ? -21.042 -1.499 16.558 1.00 96.44 97 PRO A CA 1
ATOM 756 C C . PRO A 1 97 ? -21.044 -0.022 16.964 1.00 96.44 97 PRO A C 1
ATOM 758 O O . PRO A 1 97 ? -20.735 0.309 18.107 1.00 96.44 97 PRO A O 1
ATOM 761 N N . HIS A 1 98 ? -21.391 0.856 16.020 1.00 94.56 98 HIS A N 1
ATOM 762 C CA . HIS A 1 98 ? -21.457 2.315 16.202 1.00 94.56 98 HIS A CA 1
ATOM 763 C C . HIS A 1 98 ? -20.148 3.006 16.626 1.00 94.56 98 HIS A C 1
ATOM 765 O O . HIS A 1 98 ? -20.185 4.169 17.017 1.00 94.56 98 HIS A O 1
ATOM 771 N N . SER A 1 99 ? -18.998 2.327 16.547 1.00 97.56 99 SER A N 1
ATOM 772 C CA . SER A 1 99 ? -17.704 2.967 16.818 1.00 97.56 99 SER A CA 1
ATOM 773 C C . SER A 1 99 ? -17.210 3.799 15.636 1.00 97.56 99 SER A C 1
ATOM 775 O O . SER A 1 99 ? -16.729 4.906 15.831 1.00 97.56 99 S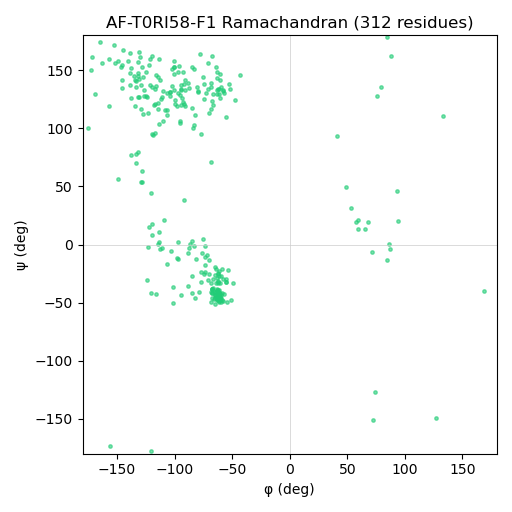ER A O 1
ATOM 777 N N . CYS A 1 100 ? -17.373 3.287 14.415 1.00 97.81 100 CYS A N 1
ATOM 778 C CA . CYS A 1 100 ? -16.966 3.975 13.199 1.00 97.81 100 CYS A CA 1
ATOM 779 C C . CYS A 1 100 ? -17.902 5.130 12.837 1.00 97.81 100 CYS A C 1
ATOM 781 O O . CYS A 1 100 ? -19.129 4.995 12.854 1.00 97.81 100 CYS A O 1
ATOM 783 N N . SER A 1 101 ? -17.307 6.242 12.423 1.00 97.06 101 SER A N 1
ATOM 784 C CA . SER A 1 101 ? -18.002 7.404 11.892 1.00 97.06 101 SER A CA 1
ATOM 785 C C . SER A 1 101 ? -18.591 7.119 10.509 1.00 97.06 101 SER A C 1
ATOM 787 O O . SER A 1 101 ? -18.107 6.270 9.760 1.00 97.06 101 SER A O 1
ATOM 789 N N . ALA A 1 102 ? -19.628 7.872 10.134 1.00 96.06 102 ALA A N 1
ATOM 790 C CA . ALA A 1 102 ? -20.247 7.730 8.816 1.00 96.06 102 ALA A CA 1
ATOM 791 C C . ALA A 1 102 ? -19.263 8.013 7.668 1.00 96.06 102 ALA A C 1
ATOM 793 O O . ALA A 1 102 ? -19.362 7.386 6.619 1.00 96.06 102 ALA A O 1
ATOM 794 N N . ILE A 1 103 ? -18.308 8.929 7.868 1.00 95.00 103 ILE A N 1
ATOM 795 C CA . ILE A 1 103 ? -17.304 9.258 6.852 1.00 95.00 103 ILE A CA 1
ATOM 796 C C . ILE A 1 103 ? -16.350 8.080 6.612 1.00 95.00 103 ILE A C 1
ATOM 798 O O . ILE A 1 103 ? -16.114 7.730 5.463 1.00 95.00 103 ILE A O 1
ATOM 802 N N . GLU A 1 104 ? -15.908 7.391 7.669 1.00 96.06 104 GLU A N 1
ATOM 803 C CA . GLU A 1 104 ? -15.083 6.180 7.555 1.00 96.06 104 GLU A CA 1
ATOM 804 C C . GLU A 1 104 ? -15.831 5.045 6.851 1.00 96.06 104 GLU A C 1
ATOM 806 O O . GLU A 1 104 ? -15.299 4.456 5.915 1.00 96.06 104 GLU A O 1
ATOM 811 N N . VAL A 1 105 ? -17.092 4.791 7.212 1.00 96.75 105 VAL A N 1
ATOM 812 C CA . VAL A 1 105 ? -17.903 3.743 6.562 1.00 96.75 105 VAL A CA 1
ATOM 813 C C . VAL A 1 105 ? -18.127 4.044 5.072 1.00 96.75 105 VAL A C 1
ATOM 815 O O . VAL A 1 105 ? -18.027 3.144 4.234 1.00 96.75 105 VAL A O 1
ATOM 818 N N . ASN A 1 106 ? -18.370 5.312 4.729 1.00 95.44 106 ASN A N 1
ATOM 819 C CA . ASN A 1 106 ? -18.631 5.764 3.359 1.00 95.44 106 ASN A CA 1
ATOM 820 C C . ASN A 1 106 ? -17.385 5.790 2.454 1.00 95.44 106 ASN A C 1
ATOM 822 O O . ASN A 1 106 ? -17.509 6.120 1.275 1.00 95.44 106 ASN A O 1
ATOM 826 N N . THR A 1 107 ? -16.197 5.435 2.958 1.00 93.38 107 THR A N 1
ATOM 827 C CA . THR A 1 107 ? -15.012 5.203 2.104 1.00 93.38 107 THR A CA 1
ATOM 828 C C . THR A 1 107 ? -15.196 4.016 1.171 1.00 93.38 107 THR A C 1
ATOM 830 O O . THR A 1 107 ? -14.591 3.948 0.102 1.00 93.38 107 THR A O 1
ATOM 833 N N . THR A 1 108 ? -16.051 3.078 1.570 1.00 95.50 108 THR A N 1
ATOM 834 C CA . THR A 1 108 ? -16.450 1.948 0.743 1.00 95.50 108 THR A CA 1
ATOM 835 C C . THR A 1 108 ? -17.810 2.204 0.110 1.00 95.50 108 THR A C 1
ATOM 837 O O . THR A 1 108 ? -18.612 2.991 0.607 1.00 95.50 108 THR A O 1
ATOM 840 N N . ALA A 1 109 ? -18.098 1.503 -0.986 1.00 94.06 109 ALA A N 1
ATOM 841 C CA . ALA A 1 109 ? -19.343 1.654 -1.728 1.00 94.06 109 ALA A CA 1
ATOM 842 C C . ALA A 1 109 ? -20.578 1.336 -0.871 1.00 94.06 109 ALA A C 1
ATOM 844 O O . ALA A 1 109 ? -21.667 1.837 -1.144 1.00 94.06 109 ALA A O 1
ATOM 845 N N . ASN A 1 110 ? -20.429 0.486 0.150 1.00 95.19 110 ASN A N 1
ATOM 846 C CA . ASN A 1 110 ? -21.490 0.153 1.085 1.00 95.19 110 ASN A CA 1
ATOM 847 C C . ASN A 1 110 ? -20.929 -0.350 2.427 1.00 95.19 110 ASN A C 1
ATOM 849 O O . ASN A 1 110 ? -19.820 -0.874 2.512 1.00 95.19 110 ASN A O 1
ATOM 853 N N . ALA A 1 111 ? -21.751 -0.276 3.475 1.00 96.38 111 ALA A N 1
ATOM 854 C CA . ALA A 1 111 ? -21.369 -0.722 4.815 1.00 96.38 111 ALA A CA 1
ATOM 855 C C . ALA A 1 111 ? -21.082 -2.235 4.917 1.00 96.38 111 ALA A C 1
ATOM 857 O O . ALA A 1 111 ? -20.404 -2.663 5.848 1.00 96.38 111 ALA A O 1
ATOM 858 N N . VAL A 1 112 ? -21.587 -3.057 3.988 1.00 97.38 112 VAL A N 1
ATOM 859 C CA . VAL A 1 112 ? -21.342 -4.509 3.986 1.00 97.38 112 VAL A CA 1
ATOM 860 C C . VAL A 1 112 ? -19.870 -4.793 3.685 1.00 97.38 112 VAL A C 1
ATOM 862 O O . VAL A 1 112 ? -19.236 -5.546 4.424 1.00 97.38 112 VAL A O 1
ATOM 865 N N . ALA A 1 113 ? -19.305 -4.136 2.670 1.00 97.69 113 ALA A N 1
ATOM 866 C CA . ALA A 1 113 ? -17.886 -4.215 2.345 1.00 97.69 113 ALA A CA 1
ATOM 867 C C . ALA A 1 113 ? -17.017 -3.695 3.499 1.00 97.69 113 ALA A C 1
ATOM 869 O O . ALA A 1 113 ? -16.085 -4.385 3.911 1.00 97.69 113 ALA A O 1
ATOM 870 N N . TRP A 1 114 ? -17.366 -2.540 4.086 1.00 98.00 114 TRP A N 1
ATOM 871 C CA . TRP A 1 114 ? -16.670 -2.016 5.267 1.00 98.00 114 TRP A CA 1
ATOM 872 C C . TRP A 1 114 ? -16.634 -3.035 6.409 1.00 98.00 114 TRP A C 1
ATOM 874 O O . TRP A 1 114 ? -15.570 -3.333 6.949 1.00 98.00 114 TRP A O 1
ATOM 884 N N . ASN A 1 115 ? -17.782 -3.623 6.749 1.00 98.19 115 ASN A N 1
ATOM 885 C CA . ASN A 1 115 ? -17.884 -4.617 7.816 1.00 98.19 115 ASN A CA 1
ATOM 886 C C . ASN A 1 115 ? -17.059 -5.875 7.533 1.00 98.19 115 ASN A C 1
ATOM 888 O O . ASN A 1 115 ? -16.405 -6.389 8.441 1.00 98.19 115 ASN A O 1
ATOM 892 N N . ALA A 1 116 ? -17.037 -6.340 6.284 1.00 98.31 116 ALA A N 1
ATOM 893 C CA . ALA A 1 116 ? -16.221 -7.478 5.880 1.00 98.31 116 ALA A CA 1
ATOM 894 C C . ALA A 1 116 ? -14.713 -7.183 5.968 1.00 98.31 116 ALA A C 1
ATOM 896 O O . ALA A 1 116 ? -13.959 -8.049 6.414 1.00 98.31 116 ALA A O 1
ATOM 897 N N . ILE A 1 117 ? -14.273 -5.963 5.631 1.00 98.50 117 ILE A N 1
ATOM 898 C CA . ILE A 1 117 ? -12.885 -5.519 5.849 1.00 98.50 117 ILE A CA 1
ATOM 899 C C . ILE A 1 117 ? -12.544 -5.592 7.340 1.00 98.50 117 ILE A C 1
ATOM 901 O O . ILE A 1 117 ? -11.547 -6.208 7.703 1.00 98.50 117 ILE A O 1
ATOM 905 N N . GLY A 1 118 ? -13.393 -5.041 8.212 1.00 98.31 118 GLY A N 1
ATOM 906 C CA . GLY A 1 118 ? -13.179 -5.086 9.661 1.00 98.31 118 GLY A CA 1
ATOM 907 C C . GLY A 1 118 ? -13.071 -6.507 10.199 1.00 98.31 118 GLY A C 1
ATOM 908 O O . GLY A 1 118 ? -12.125 -6.828 10.914 1.00 98.31 118 GLY A O 1
ATOM 909 N N . ALA A 1 119 ? -14.002 -7.385 9.821 1.00 98.12 119 ALA A N 1
ATOM 910 C CA . ALA A 1 119 ? -13.967 -8.791 10.217 1.00 98.12 119 ALA A CA 1
ATOM 911 C C . ALA A 1 119 ? -12.694 -9.501 9.719 1.00 98.12 119 ALA A C 1
ATOM 913 O O . ALA A 1 119 ? -12.067 -10.244 10.474 1.00 98.12 119 ALA A O 1
ATOM 914 N N . ASN A 1 120 ? -12.269 -9.234 8.477 1.00 97.44 120 ASN A N 1
ATOM 915 C CA . ASN A 1 120 ? -11.036 -9.789 7.919 1.00 97.44 120 ASN A CA 1
ATOM 916 C C . ASN A 1 120 ? -9.792 -9.314 8.686 1.00 97.44 120 ASN A C 1
ATOM 918 O O . ASN A 1 120 ? -8.957 -10.133 9.070 1.00 97.44 120 ASN A O 1
ATOM 922 N N . VAL A 1 121 ? -9.687 -8.010 8.946 1.00 97.94 121 VAL A N 1
ATOM 923 C CA . VAL A 1 121 ? -8.572 -7.407 9.689 1.00 97.94 121 VAL A CA 1
ATOM 924 C C . VAL A 1 121 ? -8.521 -7.953 11.118 1.00 97.94 121 VAL A C 1
ATOM 926 O O . VAL A 1 121 ? -7.458 -8.375 11.571 1.00 97.94 121 VAL A O 1
ATOM 929 N N . ALA A 1 122 ? -9.661 -8.025 11.811 1.00 97.56 122 ALA A N 1
ATOM 930 C CA . ALA A 1 122 ? -9.757 -8.575 13.163 1.00 97.56 122 ALA A CA 1
ATOM 931 C C . ALA A 1 122 ? -9.301 -10.036 13.244 1.00 97.56 122 ALA A C 1
ATOM 933 O O . ALA A 1 122 ? -8.516 -10.391 14.128 1.00 97.56 122 ALA A O 1
ATOM 934 N N . ALA A 1 123 ? -9.765 -10.870 12.308 1.00 95.75 123 ALA A N 1
ATOM 935 C CA . ALA A 1 123 ? -9.395 -12.278 12.241 1.00 95.75 123 ALA A CA 1
ATOM 936 C C . ALA A 1 123 ? -7.887 -12.451 12.014 1.00 95.75 123 ALA A C 1
ATOM 938 O O . ALA A 1 123 ? -7.245 -13.244 12.700 1.00 95.75 123 ALA A O 1
ATOM 939 N N . ARG A 1 124 ? -7.305 -11.664 11.102 1.00 95.25 124 ARG A N 1
ATOM 940 C CA . ARG A 1 124 ? -5.871 -11.696 10.779 1.00 95.25 124 ARG A CA 1
ATOM 941 C C . ARG A 1 124 ? -4.985 -11.198 11.919 1.00 95.25 124 ARG A C 1
ATOM 943 O O . ARG A 1 124 ? -3.932 -11.773 12.167 1.00 95.25 124 ARG A O 1
ATOM 950 N N . LEU A 1 125 ? -5.418 -10.164 12.639 1.00 95.88 125 LEU A N 1
ATOM 951 C CA . LEU A 1 125 ? -4.747 -9.686 13.853 1.00 95.88 125 LEU A CA 1
ATOM 952 C C . LEU A 1 125 ? -4.877 -10.664 15.033 1.00 95.88 125 LEU A C 1
ATOM 954 O O . LEU A 1 125 ? -4.176 -10.495 16.032 1.00 95.88 125 LEU A O 1
ATOM 958 N N . ALA A 1 126 ? -5.774 -11.655 14.934 1.00 95.31 126 ALA A N 1
ATOM 959 C CA . ALA A 1 126 ? -6.111 -12.594 15.999 1.00 95.31 126 ALA A CA 1
ATOM 960 C C . ALA A 1 126 ? -6.397 -11.873 17.331 1.00 95.31 126 ALA A C 1
ATOM 962 O O . ALA A 1 126 ? -5.825 -12.198 18.378 1.00 95.31 126 ALA A O 1
ATOM 963 N N . ILE A 1 127 ? -7.254 -10.843 17.282 1.00 95.75 127 ILE A N 1
ATOM 964 C CA . ILE A 1 127 ? -7.571 -10.017 18.455 1.00 95.75 127 ILE A CA 1
ATOM 965 C C . ILE A 1 127 ? -8.187 -10.909 19.547 1.00 95.75 127 ILE A C 1
ATOM 967 O O . ILE A 1 127 ? -9.175 -11.597 19.278 1.00 95.75 127 ILE A O 1
ATOM 971 N N . PRO A 1 128 ? -7.648 -10.908 20.781 1.00 95.00 128 PRO A N 1
ATOM 972 C CA . PRO A 1 128 ? -8.194 -11.718 21.864 1.00 95.00 128 PRO A CA 1
ATOM 973 C C . PRO A 1 128 ? -9.648 -11.364 22.192 1.00 95.00 128 PRO A C 1
ATOM 975 O O . PRO A 1 128 ? -10.051 -10.199 22.145 1.00 95.00 128 PRO A O 1
ATOM 978 N N . ALA A 1 129 ? -10.432 -12.362 22.602 1.00 94.06 129 ALA A N 1
ATOM 979 C CA . ALA A 1 129 ? -11.777 -12.124 23.113 1.00 94.06 129 ALA A CA 1
ATOM 980 C C . ALA A 1 129 ? -11.734 -11.164 24.320 1.00 94.06 129 ALA A C 1
ATOM 982 O O . ALA A 1 129 ? -10.909 -11.317 25.219 1.00 94.06 129 ALA A O 1
ATOM 983 N N . GLY A 1 130 ? -12.612 -10.158 24.323 1.00 94.06 130 GLY A N 1
ATOM 984 C CA . GLY A 1 130 ? -12.651 -9.107 25.347 1.00 94.06 130 GLY A CA 1
ATOM 985 C C . GLY A 1 130 ? -11.689 -7.934 25.119 1.00 94.06 130 GLY A C 1
ATOM 986 O O . GLY A 1 130 ? -11.875 -6.890 25.739 1.00 94.06 130 GLY A O 1
ATOM 987 N N . ALA A 1 131 ? -10.720 -8.049 24.206 1.00 96.75 131 ALA A N 1
ATOM 988 C CA . ALA A 1 13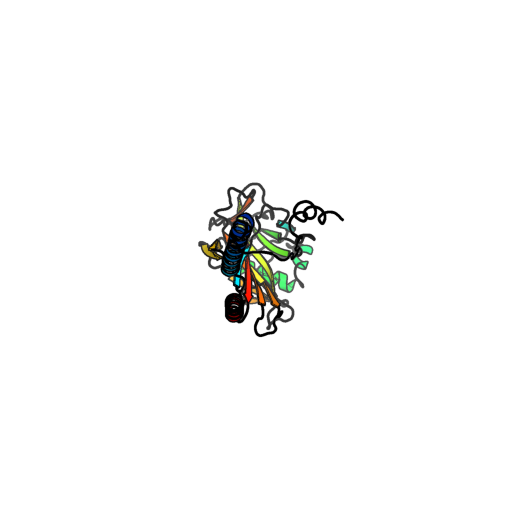1 ? -9.881 -6.923 23.803 1.00 96.75 131 ALA A CA 1
ATOM 989 C C . ALA A 1 131 ? -10.576 -6.067 22.734 1.00 96.75 131 ALA A C 1
ATOM 991 O O . ALA A 1 131 ? -11.384 -6.551 21.937 1.00 96.75 131 ALA A O 1
ATOM 992 N N . THR A 1 132 ? -10.254 -4.776 22.722 1.00 97.94 132 THR A N 1
ATOM 993 C CA . THR A 1 132 ? -10.702 -3.823 21.704 1.00 97.94 132 THR A CA 1
ATOM 994 C C . THR A 1 132 ? -9.533 -2.928 21.338 1.00 97.94 132 THR A C 1
ATOM 996 O O . THR A 1 132 ? -8.929 -2.340 22.225 1.00 97.94 132 THR A O 1
ATOM 999 N N . TYR A 1 133 ? -9.227 -2.847 20.049 1.00 98.44 133 TYR A N 1
ATOM 1000 C CA . TYR A 1 133 ? -8.157 -2.037 19.478 1.00 98.44 133 TYR A CA 1
ATOM 1001 C C . TYR A 1 133 ? -8.730 -0.767 18.853 1.00 98.44 133 TYR A C 1
ATOM 1003 O O . TYR A 1 133 ? -9.876 -0.745 18.389 1.00 98.44 133 TYR A O 1
ATOM 1011 N N . SER A 1 134 ? -7.927 0.289 18.848 1.00 98.62 134 SER A N 1
ATOM 1012 C CA . SER A 1 134 ? -8.284 1.600 18.305 1.00 98.62 134 SER A CA 1
ATOM 1013 C C . SER A 1 134 ? -7.738 1.719 16.885 1.00 98.62 134 SER A C 1
ATOM 1015 O O . SER A 1 134 ? -6.572 1.408 16.644 1.00 98.62 134 SER A O 1
ATOM 1017 N N . VAL A 1 135 ? -8.575 2.125 15.930 1.00 98.56 135 VAL A N 1
ATOM 1018 C CA . VAL A 1 135 ? -8.201 2.177 14.512 1.00 98.56 135 VAL A CA 1
ATOM 1019 C C . VAL A 1 135 ? -8.276 3.601 13.998 1.00 98.56 135 VAL A C 1
ATOM 1021 O O . VAL A 1 135 ? -9.337 4.224 14.008 1.00 98.56 135 VAL A O 1
ATOM 1024 N N . SER A 1 136 ? -7.137 4.093 13.527 1.00 98.44 136 SER A N 1
ATOM 1025 C CA . SER A 1 136 ? -7.050 5.339 12.781 1.00 98.44 136 SER A CA 1
ATOM 1026 C C . SER A 1 136 ? -7.125 5.042 11.295 1.00 98.44 136 SER A C 1
ATOM 1028 O O . SER A 1 136 ? -6.351 4.248 10.758 1.00 98.44 136 SER A O 1
ATOM 1030 N N . THR A 1 137 ? -8.064 5.702 10.642 1.00 97.94 137 THR A N 1
ATOM 1031 C CA . THR A 1 137 ? -8.251 5.688 9.202 1.00 97.94 137 THR A CA 1
ATOM 1032 C C . THR A 1 137 ? -7.463 6.855 8.617 1.00 97.94 137 THR A C 1
ATOM 1034 O O . THR A 1 137 ? -7.683 8.018 8.965 1.00 97.94 137 THR A O 1
ATOM 1037 N N . CYS A 1 138 ? -6.527 6.550 7.732 1.00 96.50 138 CYS A N 1
ATOM 1038 C CA . CYS A 1 138 ? -5.630 7.508 7.104 1.00 96.50 138 CYS A CA 1
ATOM 1039 C C . CYS A 1 138 ? -5.789 7.442 5.588 1.00 96.50 138 CYS A C 1
ATOM 1041 O O 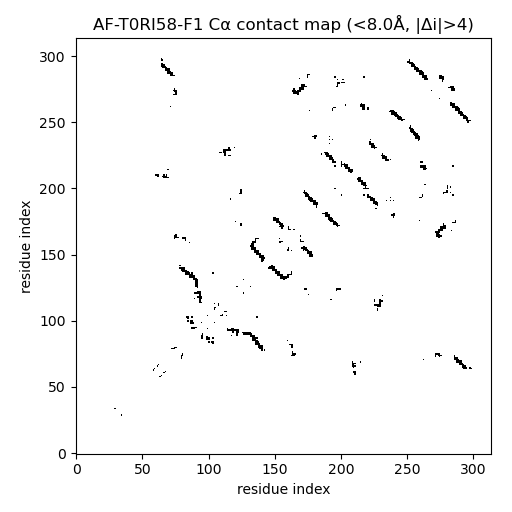. CYS A 1 138 ? -6.164 6.403 5.044 1.00 96.50 138 CYS A O 1
ATOM 1043 N N . PHE A 1 139 ? -5.470 8.538 4.911 1.00 92.38 139 PHE A N 1
ATOM 1044 C CA . PHE A 1 139 ? -5.247 8.512 3.474 1.00 92.38 139 PHE A CA 1
ATOM 1045 C C . PHE A 1 139 ? -3.793 8.794 3.158 1.00 92.38 139 PHE A C 1
ATOM 1047 O O . PHE A 1 139 ? -3.172 9.675 3.758 1.00 92.38 139 PHE A O 1
ATOM 1054 N N . MET A 1 140 ? -3.299 8.082 2.154 1.00 92.69 140 MET A N 1
ATOM 1055 C CA . MET A 1 140 ? -2.065 8.407 1.473 1.00 92.69 140 MET A CA 1
ATOM 1056 C C . MET A 1 140 ? -2.402 8.966 0.094 1.00 92.69 140 MET A C 1
ATOM 1058 O O . MET A 1 140 ? -3.211 8.390 -0.638 1.00 92.69 140 MET A O 1
ATOM 1062 N N . GLY A 1 141 ? -1.806 10.105 -0.243 1.00 88.31 141 GLY A N 1
ATOM 1063 C CA . GLY A 1 141 ? -2.201 10.904 -1.391 1.00 88.31 141 GLY A CA 1
ATOM 1064 C C . GLY A 1 141 ? -3.517 11.630 -1.120 1.00 88.31 141 GLY A C 1
ATOM 1065 O O . GLY A 1 141 ? -3.650 12.341 -0.126 1.00 88.31 141 GLY A O 1
ATOM 1066 N N . ALA A 1 142 ? -4.488 11.463 -2.017 1.00 83.62 142 ALA A N 1
ATOM 1067 C CA . ALA A 1 142 ? -5.804 12.104 -1.972 1.00 83.62 142 ALA A CA 1
ATOM 1068 C C . ALA A 1 142 ? -5.771 13.645 -1.989 1.00 83.62 142 ALA A C 1
ATOM 1070 O O . ALA A 1 142 ? -6.750 14.293 -1.613 1.00 83.62 142 ALA A O 1
ATOM 1071 N N . THR A 1 143 ? -4.676 14.238 -2.470 1.00 81.81 143 THR A N 1
ATOM 1072 C CA . THR A 1 143 ? -4.598 15.673 -2.757 1.00 81.81 143 THR A CA 1
ATOM 1073 C C . THR A 1 143 ? -4.770 15.927 -4.259 1.00 81.81 143 THR A C 1
ATOM 1075 O O . THR A 1 143 ? -4.439 15.052 -5.073 1.00 81.81 143 THR A O 1
ATOM 1078 N N . PRO A 1 144 ? -5.269 17.111 -4.663 1.00 80.19 144 PRO A N 1
ATOM 1079 C CA . PRO A 1 144 ? -5.387 17.474 -6.076 1.00 80.19 144 PRO A CA 1
ATOM 1080 C C . PRO A 1 144 ? -4.069 17.370 -6.854 1.00 80.19 144 PRO A C 1
ATOM 1082 O O . PRO A 1 144 ? -4.082 17.088 -8.049 1.00 80.19 144 PRO A O 1
ATOM 1085 N N . GLU A 1 145 ? -2.936 17.583 -6.186 1.00 83.31 145 GLU A N 1
ATOM 1086 C CA . GLU A 1 145 ? -1.600 17.543 -6.784 1.00 83.31 145 GLU A CA 1
ATOM 1087 C C . GLU A 1 145 ? -1.105 16.112 -7.023 1.00 83.31 145 GLU A C 1
ATOM 1089 O O . GLU A 1 145 ? -0.360 15.876 -7.972 1.00 83.31 145 GLU A O 1
ATOM 1094 N N . ILE A 1 146 ? -1.502 15.161 -6.172 1.00 84.56 146 ILE A N 1
ATOM 1095 C CA . ILE A 1 146 ? -1.026 13.771 -6.214 1.00 84.56 146 ILE A CA 1
ATOM 1096 C C . ILE A 1 146 ? -1.886 12.907 -7.146 1.00 84.56 146 ILE A C 1
ATOM 1098 O O . ILE A 1 146 ? -1.363 12.035 -7.838 1.00 84.56 146 ILE A O 1
ATOM 1102 N N . GLY A 1 147 ? -3.200 13.148 -7.204 1.00 82.62 147 GLY A N 1
ATOM 1103 C CA . GLY A 1 147 ? -4.105 12.517 -8.177 1.00 82.62 147 GLY A CA 1
ATOM 1104 C C . GLY A 1 147 ? -4.405 11.022 -7.966 1.00 82.62 147 GLY A C 1
ATOM 1105 O O . GLY A 1 147 ? -5.278 10.486 -8.645 1.00 82.62 147 GLY A O 1
ATOM 1106 N N . TRP A 1 148 ? -3.742 10.356 -7.019 1.00 87.19 148 TRP A N 1
ATOM 1107 C CA . TRP A 1 148 ? -4.052 9.001 -6.549 1.00 87.19 148 TRP A CA 1
ATOM 1108 C C . TRP A 1 148 ? -4.350 9.005 -5.048 1.00 87.19 148 TRP A C 1
ATOM 1110 O O . TRP A 1 148 ? -3.982 9.938 -4.333 1.00 87.19 148 TRP A O 1
ATOM 1120 N N . ALA A 1 149 ? -5.038 7.970 -4.571 1.00 88.81 149 ALA A N 1
ATOM 1121 C CA . ALA A 1 149 ? -5.371 7.805 -3.164 1.00 88.81 149 ALA A CA 1
ATOM 1122 C C . ALA A 1 149 ? -5.352 6.327 -2.779 1.00 88.81 149 ALA A C 1
ATOM 1124 O O . ALA A 1 149 ? -5.826 5.477 -3.534 1.00 88.81 149 ALA A O 1
ATOM 1125 N N . SER A 1 150 ? -4.866 6.039 -1.582 1.00 92.44 150 SER A N 1
ATOM 1126 C CA . SER A 1 150 ? -5.010 4.735 -0.940 1.00 92.44 150 SER A CA 1
ATOM 1127 C C . SER A 1 150 ? -5.412 4.932 0.513 1.00 92.44 150 SER A C 1
ATOM 1129 O O . SER A 1 150 ? -5.012 5.911 1.146 1.00 92.44 150 SER A O 1
ATOM 1131 N N . LEU A 1 151 ? -6.236 4.021 1.029 1.00 96.00 151 LEU A N 1
ATOM 1132 C CA . LEU A 1 151 ? -6.715 4.063 2.404 1.00 96.00 151 LEU A CA 1
ATOM 1133 C C . LEU A 1 151 ? -5.816 3.201 3.284 1.00 96.00 151 LEU A C 1
ATOM 1135 O O . LEU A 1 151 ? -5.507 2.064 2.932 1.00 96.00 151 LEU A O 1
ATOM 1139 N N . GLN A 1 152 ? -5.420 3.711 4.443 1.00 97.69 152 GLN A N 1
ATOM 1140 C CA . GLN A 1 152 ? -4.644 2.964 5.425 1.00 97.69 152 GLN A CA 1
ATOM 1141 C C . GLN A 1 152 ? -5.421 2.865 6.727 1.00 97.69 152 GLN A C 1
ATOM 1143 O O . GLN A 1 152 ? -5.984 3.839 7.217 1.00 97.69 152 GLN A O 1
ATOM 1148 N N . LEU A 1 153 ? -5.422 1.672 7.304 1.00 98.38 153 LEU A N 1
ATOM 1149 C CA . LEU A 1 153 ? -5.938 1.392 8.631 1.00 98.38 153 LEU A CA 1
ATOM 1150 C C . LEU A 1 153 ? -4.733 1.157 9.537 1.00 98.38 153 LEU A C 1
ATOM 1152 O O . LEU A 1 153 ? -4.012 0.167 9.380 1.00 98.38 153 LEU A O 1
ATOM 1156 N N . LEU A 1 154 ? -4.504 2.082 10.463 1.00 98.31 154 LEU A N 1
ATOM 1157 C CA . LEU A 1 154 ? -3.488 1.977 11.503 1.00 98.31 154 LEU A CA 1
ATOM 1158 C C . LEU A 1 154 ? -4.148 1.488 12.784 1.00 98.31 154 LEU A C 1
ATOM 1160 O O . LEU A 1 154 ? -5.028 2.156 13.323 1.00 98.31 154 LEU A O 1
ATOM 1164 N N . ILE A 1 155 ? -3.710 0.339 13.287 1.00 98.50 155 ILE A N 1
ATOM 1165 C CA . ILE A 1 155 ? -4.324 -0.293 14.452 1.00 98.50 155 ILE A CA 1
ATOM 1166 C C . ILE A 1 155 ? -3.403 -0.130 15.651 1.00 98.50 155 ILE A C 1
ATOM 1168 O O . ILE A 1 155 ? -2.298 -0.669 15.672 1.00 98.50 155 ILE A O 1
ATOM 1172 N N . GLY A 1 156 ? -3.873 0.594 16.660 1.00 98.00 156 GLY A N 1
ATOM 1173 C CA . GLY A 1 156 ? -3.242 0.712 17.966 1.00 98.00 156 GLY A CA 1
ATOM 1174 C C . GLY A 1 156 ? -3.857 -0.258 18.968 1.00 98.00 156 GLY A C 1
ATOM 1175 O O . GLY A 1 156 ? -5.010 -0.666 18.838 1.00 98.00 156 GLY A O 1
ATOM 1176 N N . TYR A 1 157 ? -3.073 -0.641 19.973 1.00 95.75 157 TYR A N 1
ATOM 1177 C CA . TYR A 1 157 ? -3.536 -1.548 21.024 1.00 95.75 157 TYR A CA 1
ATOM 1178 C C . TYR A 1 157 ? -4.593 -0.890 21.916 1.00 95.75 157 TYR A C 1
ATOM 1180 O O . TYR A 1 157 ? -5.662 -1.461 22.107 1.00 95.75 157 TYR A O 1
ATOM 1188 N N . ASP A 1 158 ? -4.298 0.316 22.399 1.00 91.25 158 ASP A N 1
ATOM 1189 C CA . ASP A 1 158 ? -5.119 1.022 23.387 1.00 91.25 158 ASP A CA 1
ATOM 1190 C C . ASP A 1 158 ? -5.606 2.378 22.840 1.00 91.25 158 ASP A C 1
ATOM 1192 O O . ASP A 1 158 ? -6.789 2.712 22.937 1.00 91.25 158 ASP A O 1
ATOM 1196 N N . ASP A 1 159 ? -4.730 3.105 22.142 1.00 95.75 159 ASP A N 1
ATOM 1197 C CA . ASP A 1 159 ? -4.992 4.444 21.607 1.00 95.75 159 ASP A CA 1
ATOM 1198 C C . ASP A 1 159 ? -5.010 4.478 20.075 1.00 95.75 159 ASP A C 1
ATOM 1200 O O . ASP A 1 159 ? -4.462 3.598 19.411 1.00 95.75 159 ASP A O 1
ATOM 1204 N N . PHE A 1 160 ? -5.638 5.512 19.511 1.00 98.12 160 PHE A N 1
ATOM 1205 C CA . PHE A 1 160 ? -5.660 5.777 18.071 1.00 98.12 160 PHE A CA 1
ATOM 1206 C C . PHE A 1 160 ? -4.269 6.225 17.587 1.00 98.12 160 PHE A C 1
ATOM 1208 O O . PHE A 1 160 ? -3.833 7.318 17.963 1.00 98.12 160 PHE A O 1
ATOM 1215 N N . PRO A 1 161 ? -3.558 5.440 16.750 1.00 97.75 161 PRO A N 1
ATOM 1216 C CA . PRO A 1 161 ? -2.260 5.856 16.226 1.00 97.75 161 PRO A CA 1
ATOM 1217 C C . PRO A 1 161 ? -2.387 7.113 15.359 1.00 97.75 161 PRO A C 1
ATOM 1219 O O . PRO A 1 161 ? -3.391 7.325 14.682 1.00 97.75 161 PRO A O 1
ATOM 1222 N N . THR A 1 162 ? -1.367 7.958 15.331 1.00 97.00 162 THR A N 1
ATOM 1223 C CA . THR A 1 162 ? -1.379 9.161 14.491 1.00 97.00 162 THR A CA 1
ATOM 1224 C C . THR A 1 162 ? -1.049 8.793 13.046 1.00 97.00 162 THR A C 1
ATOM 1226 O O . THR A 1 162 ? -0.064 8.111 12.799 1.00 97.00 162 THR A O 1
ATOM 1229 N N . CYS A 1 163 ? -1.819 9.268 12.066 1.00 96.19 163 CYS A N 1
ATOM 1230 C CA . CYS A 1 163 ? -1.539 8.993 10.647 1.00 96.19 163 CYS A CA 1
ATOM 1231 C C . CYS A 1 163 ? -0.205 9.573 10.153 1.00 96.19 163 CYS A C 1
ATOM 1233 O O . CYS A 1 163 ? 0.388 9.036 9.227 1.00 96.19 163 CYS A O 1
ATOM 1235 N N . CYS A 1 164 ? 0.241 10.670 10.769 1.00 95.44 164 CYS A N 1
ATOM 1236 C CA . CYS A 1 164 ? 1.436 11.427 10.408 1.00 95.44 164 CYS A CA 1
ATOM 1237 C C . CYS A 1 164 ? 2.256 11.744 11.680 1.00 95.44 164 CYS A C 1
ATOM 1239 O O . CYS A 1 164 ? 2.218 12.874 12.177 1.00 95.44 164 CYS A O 1
ATOM 1241 N N . PRO A 1 165 ? 2.895 10.735 12.303 1.00 95.56 165 PRO A N 1
ATOM 1242 C CA . PRO A 1 165 ? 3.681 10.923 13.521 1.00 95.56 165 PRO A CA 1
ATOM 1243 C C . PRO A 1 165 ? 4.883 11.843 13.256 1.00 95.56 165 PRO A C 1
ATOM 1245 O O . PRO A 1 165 ? 5.486 11.790 12.193 1.00 95.56 165 PRO A O 1
ATOM 1248 N N . GLN A 1 166 ? 5.229 12.689 14.230 1.00 94.88 166 GLN A N 1
ATOM 1249 C CA . GLN A 1 166 ? 6.305 13.694 14.107 1.00 94.88 166 GLN A CA 1
ATOM 1250 C C . GLN A 1 166 ? 7.399 13.555 15.174 1.00 94.88 166 GLN A C 1
ATOM 1252 O O . GLN A 1 166 ? 8.341 14.339 15.200 1.00 94.88 166 GLN A O 1
ATOM 1257 N N . ASN A 1 167 ? 7.238 12.602 16.096 1.00 93.56 167 ASN A N 1
ATOM 1258 C CA . ASN A 1 167 ? 8.065 12.474 17.295 1.00 93.56 167 ASN A CA 1
ATOM 1259 C C . ASN A 1 167 ? 8.606 11.043 17.428 1.00 93.56 167 ASN A C 1
ATOM 1261 O O . ASN A 1 167 ? 8.411 10.382 18.449 1.00 93.56 167 ASN A O 1
ATOM 1265 N N . GLY A 1 168 ? 9.254 10.557 16.372 1.00 94.31 168 GLY A N 1
ATOM 1266 C CA . GLY A 1 168 ? 9.830 9.221 16.293 1.00 94.31 168 GLY A CA 1
ATOM 1267 C C . GLY A 1 168 ? 8.787 8.110 16.170 1.00 94.31 168 GLY A C 1
ATOM 1268 O O . GLY A 1 168 ? 7.704 8.288 15.607 1.00 94.31 168 GLY A O 1
ATOM 1269 N N . SER A 1 169 ? 9.141 6.932 16.683 1.00 95.94 169 SER A N 1
ATOM 1270 C CA . SER A 1 169 ? 8.323 5.730 16.545 1.00 95.94 169 SER A CA 1
ATOM 1271 C C . SER A 1 169 ? 7.061 5.768 17.410 1.00 95.94 169 SER A C 1
ATOM 1273 O O . SER A 1 169 ? 7.140 5.887 18.632 1.00 95.94 169 SER A O 1
ATOM 1275 N N . GLN A 1 170 ? 5.911 5.478 16.806 1.00 96.81 170 GLN A N 1
ATOM 1276 C CA . GLN A 1 170 ? 4.706 5.036 17.514 1.00 96.81 170 GLN A CA 1
ATOM 1277 C C . GLN A 1 170 ? 4.539 3.518 17.412 1.00 96.81 170 GLN A C 1
ATOM 1279 O O . GLN A 1 170 ? 5.009 2.892 16.463 1.00 96.81 170 GLN A O 1
ATOM 1284 N N . THR A 1 171 ? 3.876 2.913 18.393 1.00 97.38 171 THR A N 1
ATOM 1285 C CA . THR A 1 171 ? 3.664 1.460 18.428 1.00 97.38 171 THR A CA 1
ATOM 1286 C C . THR A 1 171 ? 2.313 1.089 17.824 1.00 97.38 171 THR A C 1
ATOM 1288 O O . THR A 1 171 ? 1.298 1.670 18.202 1.00 97.38 171 THR A O 1
ATOM 1291 N N . ILE A 1 172 ? 2.285 0.086 16.943 1.00 98.12 172 ILE A N 1
ATOM 1292 C CA . ILE A 1 172 ? 1.059 -0.420 16.306 1.00 98.12 172 ILE A CA 1
ATOM 1293 C C . ILE A 1 172 ? 0.929 -1.943 16.439 1.00 98.12 172 ILE A C 1
ATOM 1295 O O . ILE A 1 172 ? 1.920 -2.664 16.539 1.00 98.12 172 ILE A O 1
ATOM 1299 N N . ALA A 1 173 ? -0.310 -2.430 16.424 1.00 97.88 173 ALA A N 1
ATOM 1300 C CA . ALA A 1 173 ? -0.653 -3.848 16.320 1.00 97.88 173 ALA A CA 1
ATOM 1301 C C . ALA A 1 173 ? -0.701 -4.326 14.859 1.00 97.88 173 ALA A C 1
ATOM 1303 O O . ALA A 1 173 ? -0.484 -5.503 14.570 1.00 97.88 173 ALA A O 1
ATOM 1304 N N . GLY A 1 174 ? -0.989 -3.416 13.928 1.00 97.69 174 GLY A N 1
ATOM 1305 C CA . GLY A 1 174 ? -1.017 -3.713 12.504 1.00 97.69 174 GLY A CA 1
ATOM 1306 C C . GLY A 1 174 ? -1.179 -2.464 11.649 1.00 97.69 174 GLY A C 1
ATOM 1307 O O . GLY A 1 174 ? -1.603 -1.410 12.129 1.00 97.69 174 GLY A O 1
ATOM 1308 N N . LEU A 1 175 ? -0.831 -2.614 10.376 1.00 98.19 175 LEU A N 1
ATOM 1309 C CA . LEU A 1 175 ? -0.979 -1.604 9.335 1.00 98.19 175 LEU A CA 1
ATOM 1310 C C . LEU A 1 175 ? -1.569 -2.290 8.110 1.00 98.19 175 LEU A C 1
ATOM 1312 O O . LEU A 1 175 ? -0.958 -3.213 7.574 1.00 98.19 175 LEU A O 1
ATOM 1316 N N . PHE A 1 176 ? -2.743 -1.850 7.674 1.00 98.00 176 PHE A N 1
ATOM 1317 C CA . PHE A 1 176 ? -3.416 -2.411 6.509 1.00 98.00 176 PHE A CA 1
ATOM 1318 C C . PHE A 1 176 ? -3.648 -1.331 5.473 1.00 98.00 176 PHE A C 1
ATOM 1320 O O . PHE A 1 176 ? -4.071 -0.229 5.799 1.00 98.00 176 PHE A O 1
ATOM 1327 N N . MET A 1 177 ? -3.394 -1.671 4.224 1.00 96.75 177 MET A N 1
ATOM 1328 C CA . MET A 1 177 ? -3.689 -0.859 3.063 1.00 96.75 177 MET A CA 1
ATOM 1329 C C . MET A 1 177 ? -4.925 -1.437 2.380 1.00 96.75 177 MET A C 1
ATOM 1331 O O . MET A 1 177 ? -4.995 -2.643 2.126 1.00 96.75 177 MET A O 1
ATOM 1335 N N . VAL A 1 178 ? -5.905 -0.570 2.148 1.00 96.81 178 VAL A N 1
ATOM 1336 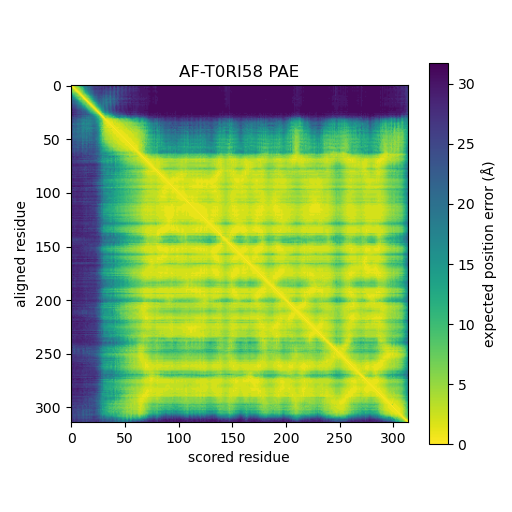C CA . VAL A 1 178 ? -7.180 -0.872 1.507 1.00 96.81 178 VAL A CA 1
ATOM 1337 C C . VAL A 1 178 ? -7.237 -0.115 0.189 1.00 96.81 178 VAL A C 1
ATOM 1339 O O . VAL A 1 178 ? -7.231 1.117 0.151 1.00 96.81 178 VAL A O 1
ATOM 1342 N N . GLU A 1 179 ? -7.290 -0.865 -0.900 1.00 94.81 179 GLU A N 1
ATOM 1343 C CA . GLU A 1 179 ? -7.279 -0.327 -2.259 1.00 94.81 179 GLU A CA 1
ATOM 1344 C C . GLU A 1 179 ? -8.396 -0.945 -3.082 1.00 94.81 179 GLU A C 1
ATOM 1346 O O . GLU A 1 179 ? -8.985 -1.945 -2.685 1.00 94.81 179 GLU A O 1
ATOM 1351 N N . THR A 1 180 ? -8.700 -0.361 -4.236 1.00 93.38 180 THR A N 1
ATOM 1352 C CA . THR A 1 180 ? -9.654 -0.958 -5.176 1.00 93.38 180 THR A CA 1
ATOM 1353 C C . THR A 1 180 ? -8.910 -1.728 -6.253 1.00 93.38 180 THR A C 1
ATOM 1355 O O . THR A 1 180 ? -7.793 -1.371 -6.622 1.00 93.38 180 THR A O 1
ATOM 1358 N N . ALA A 1 181 ? -9.523 -2.797 -6.747 1.00 92.25 181 ALA A N 1
ATOM 1359 C CA . ALA A 1 181 ? -8.987 -3.564 -7.854 1.00 92.25 181 ALA A CA 1
ATOM 1360 C C . ALA A 1 181 ? -10.095 -4.143 -8.726 1.00 92.25 181 ALA A C 1
ATOM 1362 O O . ALA A 1 181 ? -11.199 -4.435 -8.264 1.00 92.25 181 ALA A O 1
ATOM 1363 N N . LEU A 1 182 ? -9.771 -4.357 -9.998 1.00 88.81 182 LEU A N 1
ATOM 1364 C CA . LEU A 1 182 ? -10.637 -5.071 -10.925 1.00 88.81 182 LEU A CA 1
ATOM 1365 C C . LEU A 1 182 ? -10.250 -6.545 -10.965 1.00 88.81 182 LEU A C 1
ATOM 1367 O O . LEU A 1 182 ? -9.070 -6.902 -11.018 1.00 88.81 182 LEU A O 1
ATOM 1371 N N . ARG A 1 183 ? -11.259 -7.413 -10.961 1.00 87.31 183 ARG A N 1
ATOM 1372 C CA . ARG A 1 183 ? -11.096 -8.856 -11.137 1.00 87.31 183 ARG A CA 1
ATOM 1373 C C . ARG A 1 183 ? -12.129 -9.342 -12.136 1.00 87.31 183 ARG A C 1
ATOM 1375 O O . ARG A 1 183 ? -13.280 -8.931 -12.091 1.00 87.31 183 ARG A O 1
ATOM 1382 N N . MET A 1 184 ? -11.740 -10.272 -13.004 1.00 84.62 184 MET A N 1
ATOM 1383 C CA . MET A 1 184 ? -12.650 -10.835 -14.013 1.00 84.62 184 MET A CA 1
ATOM 1384 C C . MET A 1 184 ? -13.898 -11.487 -13.400 1.00 84.62 184 MET A C 1
ATOM 1386 O O . MET A 1 184 ? -14.952 -11.510 -14.026 1.00 84.62 184 MET A O 1
ATOM 1390 N N . THR A 1 185 ? -13.781 -12.016 -12.180 1.00 85.88 185 THR A N 1
ATOM 1391 C CA . THR A 1 185 ? -14.883 -12.642 -11.436 1.00 85.88 185 THR A CA 1
ATOM 1392 C C . THR A 1 185 ? -15.793 -11.644 -10.717 1.00 85.88 185 THR A C 1
ATOM 1394 O O . THR A 1 185 ? -16.867 -12.043 -10.283 1.00 85.88 185 THR A O 1
ATOM 1397 N N . HIS A 1 186 ? -15.378 -10.379 -10.605 1.00 88.81 186 HIS A N 1
ATOM 1398 C CA . HIS A 1 186 ? -16.076 -9.306 -9.892 1.00 88.81 186 HIS A CA 1
ATOM 1399 C C . HIS A 1 186 ? -15.999 -8.019 -10.734 1.00 88.81 186 HIS A C 1
ATOM 1401 O O . HIS A 1 186 ? -15.147 -7.158 -10.478 1.00 88.81 186 HIS A O 1
ATOM 1407 N N . PRO A 1 187 ? -16.819 -7.897 -11.796 1.00 88.44 187 PRO A N 1
ATOM 1408 C CA . PRO A 1 187 ? -16.792 -6.746 -12.703 1.00 88.44 187 PRO A CA 1
ATOM 1409 C C . PRO A 1 187 ? -17.121 -5.413 -12.014 1.00 88.44 187 PRO A C 1
ATOM 1411 O O . PRO A 1 187 ? -16.726 -4.358 -12.502 1.00 88.44 187 PRO A O 1
ATOM 1414 N N . GLU A 1 188 ? -17.820 -5.450 -10.882 1.00 90.31 188 GLU A N 1
ATOM 1415 C CA . GLU A 1 188 ? -18.100 -4.309 -10.009 1.00 90.31 188 GLU A CA 1
ATOM 1416 C C . GLU A 1 188 ? -16.876 -3.814 -9.220 1.00 90.31 188 GLU A C 1
ATOM 1418 O O . GLU A 1 188 ? -16.932 -2.750 -8.603 1.00 90.31 188 GLU A O 1
ATOM 1423 N N . GLY A 1 189 ? -15.772 -4.563 -9.260 1.00 92.38 189 GLY A N 1
ATOM 1424 C CA . GLY A 1 189 ? -14.562 -4.308 -8.492 1.00 92.38 189 GLY A CA 1
ATOM 1425 C C . GLY A 1 189 ? -14.580 -4.953 -7.106 1.00 92.38 189 GLY A C 1
ATOM 1426 O O . GLY A 1 189 ? -15.612 -5.351 -6.567 1.00 92.38 189 GLY A O 1
ATOM 1427 N N . VAL A 1 190 ? -13.394 -5.062 -6.521 1.00 95.38 190 VAL A N 1
ATOM 1428 C CA . VAL A 1 190 ? -13.169 -5.565 -5.161 1.00 95.38 190 VAL A CA 1
ATOM 1429 C C . VAL A 1 190 ? -12.276 -4.601 -4.395 1.00 95.38 190 VAL A C 1
ATOM 1431 O O . VAL A 1 190 ? -11.549 -3.804 -4.991 1.00 95.38 190 VAL A O 1
ATOM 1434 N N . TYR A 1 191 ? -12.290 -4.709 -3.071 1.00 96.69 191 TYR A N 1
ATOM 1435 C CA . TYR A 1 191 ? -11.270 -4.105 -2.225 1.00 96.69 191 TYR A CA 1
ATOM 1436 C C . TYR A 1 191 ? -10.137 -5.094 -1.983 1.00 96.69 191 TYR A C 1
ATOM 1438 O O . TYR A 1 191 ? -10.398 -6.240 -1.629 1.00 96.69 191 TYR A O 1
ATOM 1446 N N . LEU A 1 192 ? -8.891 -4.663 -2.131 1.00 96.62 192 LEU A N 1
ATOM 1447 C CA . LEU A 1 192 ? -7.718 -5.407 -1.691 1.00 96.62 192 LEU A CA 1
ATOM 1448 C C . LEU A 1 192 ? -7.311 -4.927 -0.308 1.00 96.62 192 LEU A C 1
ATOM 1450 O O . LEU A 1 192 ? -7.155 -3.731 -0.093 1.00 96.62 192 LEU A O 1
ATOM 1454 N N . VAL A 1 193 ? -7.135 -5.866 0.614 1.00 97.56 193 VAL A N 1
ATOM 1455 C CA . VAL A 1 193 ? -6.722 -5.627 1.996 1.00 97.56 193 VAL A CA 1
ATOM 1456 C C . VAL A 1 193 ? -5.375 -6.309 2.216 1.00 97.56 193 VAL A C 1
ATOM 1458 O O . VAL A 1 193 ? -5.294 -7.514 2.489 1.00 97.56 193 VAL A O 1
ATOM 1461 N N . THR A 1 194 ? -4.304 -5.536 2.088 1.00 97.12 194 THR A N 1
ATOM 1462 C CA . THR A 1 194 ? -2.914 -5.983 2.258 1.00 97.12 194 THR A CA 1
ATOM 1463 C C . THR A 1 194 ? -2.400 -5.486 3.600 1.00 97.12 194 THR A C 1
ATOM 1465 O O . THR A 1 194 ? -2.591 -4.321 3.925 1.00 97.12 194 THR A O 1
ATOM 1468 N N . GLY A 1 195 ? -1.784 -6.346 4.414 1.00 95.75 195 GLY A N 1
ATOM 1469 C CA . GLY A 1 195 ? -1.602 -6.044 5.838 1.00 95.75 195 GLY A CA 1
ATOM 1470 C C . GLY A 1 195 ? -0.319 -6.561 6.464 1.00 95.75 195 GLY A C 1
ATOM 1471 O O . GLY A 1 195 ? 0.011 -7.736 6.312 1.00 95.75 195 GLY A O 1
ATOM 1472 N N . PHE A 1 196 ? 0.344 -5.702 7.235 1.00 97.31 196 PHE A N 1
ATOM 1473 C CA . PHE A 1 196 ? 1.327 -6.076 8.246 1.00 97.31 196 PHE A CA 1
ATOM 1474 C C . PHE A 1 196 ? 0.623 -6.355 9.580 1.00 97.31 196 PHE A C 1
ATOM 1476 O O . PHE A 1 196 ? -0.226 -5.576 10.022 1.00 97.31 196 PHE A O 1
ATOM 1483 N N . ILE A 1 197 ? 1.001 -7.457 10.229 1.00 96.81 197 ILE A N 1
ATOM 1484 C CA . ILE A 1 197 ? 0.427 -7.913 11.497 1.00 96.81 197 ILE A CA 1
ATOM 1485 C C . ILE A 1 197 ? 1.573 -8.138 12.477 1.00 96.81 197 ILE A C 1
ATOM 1487 O O . ILE A 1 197 ? 2.347 -9.079 12.321 1.00 96.81 197 ILE A O 1
ATOM 1491 N N . ASP A 1 198 ? 1.652 -7.316 13.518 1.00 95.12 198 ASP A N 1
ATOM 1492 C CA . ASP A 1 198 ? 2.801 -7.275 14.427 1.00 95.12 198 ASP A CA 1
ATOM 1493 C C . ASP A 1 198 ? 3.110 -8.629 15.090 1.00 95.12 198 ASP A C 1
ATOM 1495 O O . ASP A 1 198 ? 4.257 -9.061 15.149 1.00 95.12 198 ASP A O 1
ATOM 1499 N N . LYS A 1 199 ? 2.074 -9.348 15.532 1.00 92.19 199 LYS A N 1
ATOM 1500 C CA . LYS A 1 199 ? 2.230 -10.640 16.220 1.00 92.19 199 LYS A CA 1
ATOM 1501 C C . LYS A 1 199 ? 2.628 -11.804 15.319 1.00 92.19 199 LYS A C 1
ATOM 1503 O O . LYS A 1 199 ? 3.124 -12.812 15.815 1.00 92.19 199 LYS A O 1
ATOM 1508 N N . VAL A 1 200 ? 2.338 -11.705 14.025 1.00 90.06 200 VAL A N 1
ATOM 1509 C CA . VAL A 1 200 ? 2.534 -12.802 13.066 1.00 90.06 200 VAL A CA 1
ATOM 1510 C C . VAL A 1 200 ? 3.806 -12.574 12.264 1.00 90.06 200 VAL A C 1
ATOM 1512 O O . VAL A 1 200 ? 4.533 -13.516 11.951 1.00 90.06 200 VAL A O 1
ATOM 1515 N N . THR A 1 201 ? 4.095 -11.321 11.935 1.00 90.25 201 THR A N 1
ATOM 1516 C CA . THR A 1 201 ? 5.162 -10.985 11.013 1.00 90.25 201 THR A CA 1
ATOM 1517 C C . THR A 1 201 ? 6.458 -10.663 11.742 1.00 90.25 201 THR A C 1
ATOM 1519 O O . THR A 1 201 ? 6.630 -9.578 12.282 1.00 90.25 201 THR A O 1
ATOM 1522 N N . THR A 1 202 ? 7.407 -11.597 11.712 1.00 89.50 202 THR A N 1
ATOM 1523 C CA . THR A 1 202 ? 8.687 -11.482 12.436 1.00 89.50 202 THR A CA 1
ATOM 1524 C C . THR A 1 202 ? 9.906 -11.350 11.528 1.00 89.50 202 THR A C 1
ATOM 1526 O O . THR A 1 202 ? 11.022 -11.190 12.015 1.00 89.50 202 THR A O 1
ATOM 1529 N N . THR A 1 203 ? 9.723 -11.436 10.208 1.00 94.81 203 THR A N 1
ATOM 1530 C CA . THR A 1 203 ? 10.829 -11.475 9.245 1.00 94.81 203 THR A CA 1
ATOM 1531 C C . THR A 1 203 ? 10.632 -10.502 8.091 1.00 94.81 203 THR A C 1
ATOM 1533 O O . THR A 1 203 ? 9.519 -10.088 7.755 1.00 94.81 203 THR A O 1
ATOM 1536 N N . THR A 1 204 ? 11.750 -10.140 7.469 1.00 96.94 204 THR A N 1
ATOM 1537 C CA . THR A 1 204 ? 11.804 -9.343 6.245 1.00 96.94 204 THR A CA 1
ATOM 1538 C C . THR A 1 204 ? 12.498 -10.127 5.139 1.00 96.94 204 THR A C 1
ATOM 1540 O O . THR A 1 204 ? 13.193 -11.114 5.384 1.00 96.94 204 THR A O 1
ATOM 1543 N N . LYS A 1 205 ? 12.292 -9.692 3.900 1.00 96.25 205 LYS A N 1
ATOM 1544 C CA . LYS A 1 205 ? 12.964 -10.194 2.704 1.00 96.25 205 LYS A CA 1
ATOM 1545 C C . LYS A 1 205 ? 13.561 -9.024 1.935 1.00 96.25 205 LYS A C 1
ATOM 1547 O O . LYS A 1 205 ? 12.965 -7.951 1.879 1.00 96.25 205 LYS A O 1
ATOM 1552 N N . VAL A 1 206 ? 14.717 -9.239 1.322 1.00 96.94 206 VAL A N 1
ATOM 1553 C CA . VAL A 1 206 ? 15.296 -8.260 0.398 1.00 96.94 206 VAL A CA 1
ATOM 1554 C C . VAL A 1 206 ? 14.595 -8.396 -0.950 1.00 96.94 206 VAL A C 1
ATOM 1556 O O . VAL A 1 206 ? 14.439 -9.504 -1.464 1.00 96.94 206 VAL A O 1
ATOM 1559 N N . TYR A 1 207 ? 14.157 -7.272 -1.502 1.00 95.81 207 TYR A N 1
ATOM 1560 C CA . TYR A 1 207 ? 13.700 -7.138 -2.877 1.00 95.81 207 TYR A CA 1
ATOM 1561 C C . TYR A 1 207 ? 14.727 -6.313 -3.645 1.00 95.81 207 TYR A C 1
ATOM 1563 O O . TYR A 1 207 ? 15.163 -5.271 -3.157 1.00 95.81 207 TYR A O 1
ATOM 1571 N N . THR A 1 208 ? 15.117 -6.790 -4.823 1.00 95.38 208 THR A N 1
ATOM 1572 C CA . THR A 1 208 ? 16.040 -6.086 -5.716 1.00 95.38 208 THR A CA 1
ATOM 1573 C C . THR A 1 208 ? 15.251 -5.579 -6.910 1.00 95.38 208 THR A C 1
ATOM 1575 O O . THR A 1 208 ? 14.717 -6.381 -7.679 1.00 95.38 208 THR A O 1
ATOM 1578 N N . SER A 1 209 ? 15.177 -4.259 -7.042 1.00 92.62 209 SER A N 1
ATOM 1579 C CA . SER A 1 209 ? 14.554 -3.581 -8.171 1.00 92.62 209 SER A CA 1
ATOM 1580 C C . SER A 1 209 ? 15.352 -3.818 -9.452 1.00 92.62 209 SER A C 1
ATOM 1582 O O . SER A 1 209 ? 16.525 -4.199 -9.441 1.00 92.62 209 SER A O 1
ATOM 1584 N N . THR A 1 210 ? 14.717 -3.566 -10.593 1.00 90.44 210 THR A N 1
ATOM 1585 C CA . THR A 1 210 ? 15.347 -3.743 -11.916 1.00 90.44 210 THR A CA 1
ATOM 1586 C C . THR A 1 210 ? 16.566 -2.853 -12.158 1.00 90.44 210 THR A C 1
ATOM 1588 O O . THR A 1 210 ? 17.436 -3.228 -12.938 1.00 90.44 210 THR A O 1
ATOM 1591 N N . ASP A 1 211 ? 16.668 -1.710 -11.478 1.00 85.75 211 ASP A N 1
ATOM 1592 C CA . ASP A 1 211 ? 17.837 -0.826 -11.537 1.00 85.75 211 ASP A CA 1
ATOM 1593 C C . ASP A 1 211 ? 18.964 -1.216 -10.561 1.00 85.75 211 ASP A C 1
ATOM 1595 O O . ASP A 1 211 ? 19.993 -0.542 -10.499 1.00 85.75 211 ASP A O 1
ATOM 1599 N N . GLY A 1 212 ? 18.795 -2.321 -9.829 1.00 88.44 212 GLY A N 1
ATOM 1600 C CA . GLY A 1 212 ? 19.766 -2.857 -8.879 1.00 88.44 212 GLY A CA 1
ATOM 1601 C C . GLY A 1 212 ? 19.660 -2.280 -7.467 1.00 88.44 212 GLY A C 1
ATOM 1602 O O . GLY A 1 212 ? 20.385 -2.748 -6.586 1.00 88.44 212 GLY A O 1
ATOM 1603 N N . SER A 1 213 ? 18.772 -1.311 -7.223 1.00 90.81 213 SER A N 1
ATOM 1604 C CA . SER A 1 213 ? 18.470 -0.855 -5.865 1.00 90.81 213 SER A CA 1
ATOM 1605 C C . SER A 1 213 ? 17.828 -1.977 -5.040 1.00 90.81 213 SER A C 1
ATOM 1607 O O . SER A 1 213 ? 17.232 -2.919 -5.571 1.00 90.81 213 SER A O 1
ATOM 1609 N N . THR A 1 214 ? 18.007 -1.928 -3.720 1.00 94.69 214 THR A N 1
ATOM 1610 C CA . THR A 1 214 ? 17.502 -2.965 -2.815 1.00 94.69 214 THR A CA 1
ATOM 1611 C C . THR A 1 214 ? 16.663 -2.360 -1.711 1.00 94.69 214 THR A C 1
ATOM 1613 O O . THR A 1 214 ? 17.113 -1.439 -1.036 1.00 94.69 214 THR A O 1
ATOM 1616 N N . HIS A 1 215 ? 15.502 -2.957 -1.466 1.00 95.31 215 HIS A N 1
ATOM 1617 C CA . HIS A 1 215 ? 14.586 -2.566 -0.402 1.00 95.31 215 HIS A CA 1
ATOM 1618 C C . HIS A 1 215 ? 14.268 -3.763 0.487 1.00 95.31 215 HIS A C 1
ATOM 1620 O O . HIS A 1 215 ? 14.208 -4.907 0.025 1.00 95.31 215 HIS A O 1
ATOM 1626 N N . ARG A 1 216 ? 14.026 -3.520 1.776 1.00 96.75 216 ARG A N 1
ATOM 1627 C CA . ARG A 1 216 ? 13.529 -4.560 2.681 1.00 96.75 216 ARG A CA 1
ATOM 1628 C C . ARG A 1 216 ? 12.013 -4.531 2.690 1.00 96.75 216 ARG A C 1
ATOM 1630 O O . ARG A 1 216 ? 11.397 -3.551 3.090 1.00 96.75 216 ARG A O 1
ATOM 1637 N N . LEU A 1 217 ? 11.410 -5.635 2.285 1.00 97.06 217 LEU A N 1
ATOM 1638 C CA . LEU A 1 217 ? 9.975 -5.841 2.381 1.00 97.06 217 LEU A CA 1
ATOM 1639 C C . LEU A 1 217 ? 9.671 -6.718 3.585 1.00 97.06 217 LEU A C 1
ATOM 1641 O O . LEU A 1 217 ? 10.416 -7.637 3.926 1.00 97.06 217 LEU A O 1
ATOM 1645 N N . VAL A 1 218 ? 8.536 -6.470 4.204 1.00 97.31 218 VAL A N 1
ATOM 1646 C CA . VAL A 1 218 ? 7.965 -7.351 5.210 1.00 97.31 218 VAL A CA 1
ATOM 1647 C C . VAL A 1 218 ? 7.632 -8.701 4.552 1.00 97.31 218 VAL A C 1
ATOM 1649 O O . VAL A 1 218 ? 7.008 -8.758 3.487 1.00 97.31 218 VAL A O 1
ATOM 1652 N N . ALA A 1 219 ? 8.077 -9.809 5.147 1.00 94.81 219 ALA A N 1
ATOM 1653 C CA . ALA A 1 219 ? 7.831 -11.144 4.604 1.00 94.81 219 ALA A CA 1
ATOM 1654 C C . ALA A 1 219 ? 6.462 -11.690 5.045 1.00 94.81 219 ALA A C 1
ATOM 1656 O O . ALA A 1 219 ? 5.944 -11.328 6.097 1.00 94.81 219 ALA A O 1
ATOM 1657 N N . GLY A 1 220 ? 5.869 -12.576 4.236 1.00 89.88 220 GLY A N 1
ATOM 1658 C CA . GLY A 1 220 ? 4.596 -13.229 4.574 1.00 89.88 220 GLY A CA 1
ATOM 1659 C C . GLY A 1 220 ? 3.377 -12.298 4.603 1.00 89.88 220 GLY A C 1
ATOM 1660 O O . GLY A 1 220 ? 2.370 -12.637 5.213 1.00 89.88 220 GLY A O 1
ATOM 1661 N N . VAL A 1 221 ? 3.456 -11.123 3.969 1.00 92.81 221 VAL A N 1
ATOM 1662 C CA . VAL A 1 221 ? 2.313 -10.213 3.832 1.00 92.81 221 VAL A CA 1
ATOM 1663 C C . VAL A 1 221 ? 1.281 -10.834 2.899 1.00 92.81 221 VAL A C 1
ATOM 1665 O O . VAL A 1 221 ? 1.543 -11.043 1.715 1.00 92.81 221 VAL A O 1
ATOM 1668 N N . GLU A 1 222 ? 0.098 -11.104 3.437 1.00 91.31 222 GLU A N 1
ATOM 1669 C CA . GLU A 1 222 ? -1.039 -11.612 2.675 1.00 91.31 222 GLU A CA 1
ATOM 1670 C C . GLU A 1 222 ? -1.930 -10.471 2.175 1.00 91.31 222 GLU A C 1
ATOM 1672 O O . GLU A 1 222 ? -2.100 -9.443 2.847 1.00 91.31 222 GLU A O 1
ATOM 1677 N N . THR A 1 223 ? -2.551 -10.689 1.016 1.00 95.81 223 THR A N 1
ATOM 1678 C CA . THR A 1 223 ? -3.589 -9.814 0.466 1.00 95.81 223 THR A CA 1
ATOM 1679 C C . THR A 1 223 ? -4.896 -10.585 0.365 1.00 95.81 223 THR A C 1
ATOM 1681 O O . THR A 1 223 ? -4.931 -11.722 -0.102 1.00 95.81 223 THR A O 1
ATOM 1684 N N . MET A 1 224 ? -5.975 -9.959 0.820 1.00 96.00 224 MET A N 1
ATOM 1685 C CA . MET A 1 224 ? -7.329 -10.500 0.749 1.00 96.00 224 MET A CA 1
ATOM 1686 C C . MET A 1 224 ? -8.174 -9.608 -0.149 1.00 96.00 224 MET A C 1
ATOM 1688 O O . MET A 1 224 ? -8.120 -8.390 -0.012 1.00 96.00 224 MET A O 1
ATOM 1692 N N . GLN A 1 225 ? -8.977 -10.198 -1.027 1.00 95.88 225 GLN A N 1
ATOM 1693 C CA . GLN A 1 225 ? -10.029 -9.478 -1.734 1.00 95.88 225 GLN A CA 1
ATOM 1694 C C . GLN A 1 225 ? -11.327 -9.495 -0.919 1.00 95.88 225 GLN A C 1
ATOM 1696 O O . GLN A 1 225 ? -11.699 -10.522 -0.345 1.00 95.88 225 GLN A O 1
ATOM 1701 N N . VAL A 1 226 ? -12.022 -8.361 -0.891 1.00 97.19 226 VAL A N 1
ATOM 1702 C CA . VAL A 1 226 ? -13.344 -8.176 -0.287 1.00 97.19 226 VAL A CA 1
ATOM 1703 C C . VAL A 1 226 ? -14.286 -7.648 -1.360 1.00 97.19 226 VAL A C 1
ATOM 1705 O O . VAL A 1 226 ? -14.119 -6.534 -1.856 1.00 97.19 226 VAL A O 1
ATOM 1708 N N . ALA A 1 227 ? -15.274 -8.453 -1.734 1.00 96.25 227 ALA A N 1
ATOM 1709 C CA . ALA A 1 227 ? -16.290 -8.059 -2.701 1.00 96.25 227 ALA A CA 1
ATOM 1710 C C . ALA A 1 227 ? -17.353 -7.151 -2.062 1.00 96.25 227 ALA A C 1
ATOM 1712 O O . ALA A 1 227 ? -17.509 -7.096 -0.839 1.00 96.25 227 ALA A O 1
ATOM 1713 N N . LEU A 1 228 ? -18.143 -6.467 -2.896 1.00 95.94 228 LEU A N 1
ATOM 1714 C CA . LEU A 1 228 ? -19.163 -5.516 -2.433 1.00 95.94 228 LEU A CA 1
ATOM 1715 C C . LEU A 1 228 ? -20.306 -6.162 -1.634 1.00 95.94 228 LEU A C 1
ATOM 1717 O O . LEU A 1 228 ? -21.008 -5.470 -0.902 1.00 95.94 228 LEU A O 1
ATOM 1721 N N . ASN A 1 229 ? -20.497 -7.474 -1.765 1.00 95.00 229 ASN A N 1
ATOM 1722 C CA . ASN A 1 229 ? -21.453 -8.265 -0.985 1.00 95.00 229 ASN A CA 1
ATOM 1723 C C . ASN A 1 229 ? -20.870 -8.771 0.354 1.00 95.00 229 ASN A C 1
ATOM 1725 O O . ASN A 1 229 ? -21.558 -9.480 1.087 1.00 95.00 229 ASN A O 1
ATOM 1729 N N . GLY A 1 230 ? -19.609 -8.443 0.660 1.00 95.75 230 GLY A N 1
ATOM 1730 C CA . GLY A 1 230 ? -18.900 -8.857 1.869 1.00 95.75 230 GLY A CA 1
ATOM 1731 C C . GLY A 1 230 ? -18.204 -10.219 1.790 1.00 95.75 230 GLY A C 1
ATOM 1732 O O . GLY A 1 230 ? -17.587 -10.628 2.773 1.00 95.75 230 GLY A O 1
ATOM 1733 N N . THR A 1 231 ? -18.256 -10.936 0.661 1.00 95.56 231 THR A N 1
ATOM 1734 C CA . THR A 1 231 ? -17.482 -12.178 0.520 1.00 95.56 231 THR A CA 1
ATOM 1735 C C . THR A 1 231 ? -15.993 -11.874 0.467 1.00 95.56 231 THR A 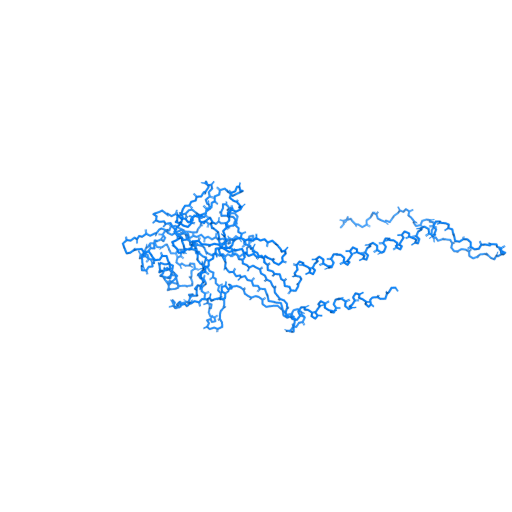C 1
ATOM 1737 O O . THR A 1 231 ? -15.568 -10.929 -0.200 1.00 95.56 231 THR A O 1
ATOM 1740 N N . THR A 1 232 ? -15.200 -12.697 1.150 1.00 95.88 232 THR A N 1
ATOM 1741 C CA . THR A 1 232 ? -13.744 -12.551 1.220 1.00 95.88 232 THR A CA 1
ATOM 1742 C C . THR A 1 232 ? -13.069 -13.749 0.569 1.00 95.88 232 THR A C 1
ATOM 1744 O O . THR A 1 232 ? -13.571 -14.872 0.642 1.00 95.88 232 THR A O 1
ATOM 1747 N N . ALA A 1 233 ? -11.927 -13.523 -0.069 1.00 95.06 233 ALA A N 1
ATOM 1748 C CA . ALA A 1 233 ? -11.083 -14.591 -0.587 1.00 95.06 233 ALA A CA 1
ATOM 1749 C C . ALA A 1 233 ? -9.615 -14.141 -0.622 1.00 95.06 233 ALA A C 1
ATOM 1751 O O . ALA A 1 233 ? -9.354 -12.940 -0.679 1.00 95.06 233 ALA A O 1
ATOM 1752 N N . PRO A 1 234 ? -8.646 -15.066 -0.587 1.00 95.00 234 PRO A N 1
ATOM 1753 C CA . PRO A 1 234 ? -7.248 -14.722 -0.813 1.00 95.00 234 PRO A CA 1
ATOM 1754 C C . PRO A 1 234 ? -7.037 -14.122 -2.203 1.00 95.00 234 PRO A C 1
ATOM 1756 O O . PRO A 1 234 ? -7.620 -14.592 -3.182 1.00 95.00 234 PRO A O 1
ATOM 1759 N N . ASP A 1 235 ? -6.171 -13.117 -2.290 1.00 92.88 235 ASP A N 1
ATOM 1760 C CA . ASP A 1 235 ? -5.709 -12.545 -3.549 1.00 92.88 235 ASP A CA 1
ATOM 1761 C C . ASP A 1 235 ? -4.183 -12.711 -3.651 1.00 92.88 235 ASP A C 1
ATOM 1763 O O . ASP A 1 235 ? -3.427 -11.904 -3.106 1.00 92.88 235 ASP A O 1
ATOM 1767 N N . PRO A 1 236 ? -3.699 -13.772 -4.320 1.00 88.06 236 PRO A N 1
ATOM 1768 C CA . PRO A 1 236 ? -2.265 -14.022 -4.442 1.00 88.06 236 PRO A CA 1
ATOM 1769 C C . PRO A 1 236 ? -1.568 -13.064 -5.419 1.00 88.06 236 PRO A C 1
ATOM 1771 O O . PRO A 1 236 ? -0.342 -13.059 -5.484 1.00 88.06 236 PRO A O 1
ATOM 1774 N N . ILE A 1 237 ? -2.326 -12.282 -6.197 1.00 85.44 237 ILE A N 1
ATOM 1775 C CA . ILE A 1 237 ? -1.786 -11.352 -7.191 1.00 85.44 237 ILE A CA 1
ATOM 1776 C C . ILE A 1 237 ? -1.367 -10.057 -6.488 1.00 85.44 237 ILE A C 1
ATOM 1778 O O . ILE A 1 237 ? -0.285 -9.534 -6.742 1.00 85.44 237 ILE A O 1
ATOM 1782 N N . GLY A 1 238 ? -2.224 -9.530 -5.608 1.00 86.19 238 GLY A N 1
ATOM 1783 C CA . GLY A 1 238 ? -1.966 -8.313 -4.834 1.00 86.19 238 GLY A CA 1
ATOM 1784 C C . GLY A 1 238 ? -1.842 -7.038 -5.676 1.00 86.19 238 GLY A C 1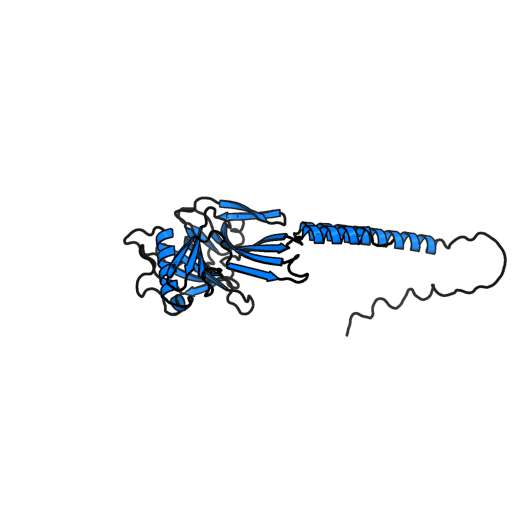
ATOM 1785 O O . GLY A 1 238 ? -1.359 -6.025 -5.176 1.00 86.19 238 GLY A O 1
ATOM 1786 N N . ARG A 1 239 ? -2.246 -7.078 -6.953 1.00 90.06 239 ARG A N 1
ATOM 1787 C CA . ARG A 1 239 ? -2.184 -5.932 -7.871 1.00 90.06 239 ARG A CA 1
ATOM 1788 C C . ARG A 1 239 ? -3.490 -5.155 -7.866 1.00 90.06 239 ARG A C 1
ATOM 1790 O O . ARG A 1 239 ? -4.547 -5.734 -8.147 1.00 90.06 239 ARG A O 1
ATOM 1797 N N . ASN A 1 240 ? -3.410 -3.866 -7.543 1.00 83.50 240 ASN A N 1
ATOM 1798 C CA . ASN A 1 240 ? -4.566 -2.968 -7.456 1.00 83.50 240 ASN A CA 1
ATOM 1799 C C . ASN A 1 240 ? -4.934 -2.391 -8.838 1.00 83.50 240 ASN A C 1
ATOM 1801 O O . ASN A 1 240 ? -6.096 -2.374 -9.230 1.00 83.50 240 ASN A O 1
ATOM 1805 N N . THR A 1 241 ? -3.929 -2.005 -9.617 1.00 81.12 241 THR A N 1
ATOM 1806 C CA . THR A 1 241 ? -4.059 -1.331 -10.904 1.00 81.12 241 THR A CA 1
ATOM 1807 C C . THR A 1 241 ? -3.264 -2.107 -11.934 1.00 81.12 241 THR A C 1
ATOM 1809 O O . THR A 1 241 ? -2.080 -2.361 -11.729 1.00 81.12 241 THR A O 1
ATOM 1812 N N . GLU A 1 242 ? -3.907 -2.451 -13.046 1.00 84.25 242 GLU A N 1
ATOM 1813 C CA . GLU A 1 242 ? -3.256 -2.988 -14.238 1.00 84.25 242 GLU A CA 1
ATOM 1814 C C . GLU A 1 242 ? -3.729 -2.178 -15.446 1.00 84.25 242 GLU A C 1
ATOM 1816 O O . GLU A 1 242 ? -4.921 -2.138 -15.755 1.00 84.25 242 GLU A O 1
ATOM 1821 N N . ILE A 1 243 ? -2.799 -1.489 -16.105 1.00 85.12 243 ILE A N 1
ATOM 1822 C CA . ILE A 1 243 ? -3.089 -0.637 -17.259 1.00 85.12 243 ILE A CA 1
ATOM 1823 C C . ILE A 1 243 ? -2.423 -1.265 -18.480 1.00 85.12 243 ILE A C 1
ATOM 1825 O O . ILE A 1 243 ? -1.204 -1.151 -18.640 1.00 85.12 243 ILE A O 1
ATOM 1829 N N . PRO A 1 244 ? -3.201 -1.924 -19.353 1.00 88.88 244 PRO A N 1
ATOM 1830 C CA . PRO A 1 244 ? -2.702 -2.361 -20.641 1.00 88.88 244 PRO A CA 1
ATOM 1831 C C . PRO A 1 244 ? -2.704 -1.188 -21.629 1.00 88.88 244 PRO A C 1
ATOM 1833 O O . PRO A 1 244 ? -3.685 -0.453 -21.756 1.00 88.88 244 PRO A O 1
ATOM 1836 N N . SER A 1 245 ? -1.625 -1.037 -22.388 1.00 90.25 245 SER A N 1
ATOM 1837 C CA . SER A 1 245 ? -1.541 -0.110 -23.516 1.00 90.25 245 SER A CA 1
ATOM 1838 C C . SER A 1 245 ? -0.961 -0.803 -24.746 1.00 90.25 245 SER A C 1
ATOM 1840 O O . SER A 1 245 ? -0.152 -1.721 -24.643 1.00 90.25 245 SER A O 1
ATOM 1842 N N . PHE A 1 246 ? -1.405 -0.391 -25.935 1.00 94.06 246 PHE A N 1
ATOM 1843 C CA . PHE A 1 246 ? -1.107 -1.096 -27.189 1.00 94.06 246 PHE A CA 1
ATOM 1844 C C . PHE A 1 246 ? -0.548 -0.156 -28.273 1.00 94.06 246 PHE A C 1
ATOM 1846 O O . PHE A 1 246 ? -1.101 -0.112 -29.374 1.00 94.06 246 PHE A O 1
ATOM 1853 N N . PRO A 1 247 ? 0.522 0.618 -28.002 1.00 89.69 247 PRO A N 1
ATOM 1854 C CA . PRO A 1 247 ? 1.013 1.638 -28.934 1.00 89.69 247 PRO A CA 1
ATOM 1855 C C . PRO A 1 247 ? 1.492 1.055 -30.273 1.00 89.69 247 PRO A C 1
ATOM 1857 O O . PRO A 1 247 ? 1.306 1.679 -31.314 1.00 89.69 247 PRO A O 1
ATOM 1860 N N . LEU A 1 248 ? 2.060 -0.155 -30.259 1.00 91.44 248 LEU A N 1
ATOM 1861 C CA . LEU A 1 248 ? 2.516 -0.885 -31.451 1.00 91.44 248 LEU A CA 1
ATOM 1862 C C . LEU A 1 248 ? 1.613 -2.096 -31.766 1.00 91.44 248 LEU A C 1
ATOM 1864 O O . LEU A 1 248 ? 2.018 -3.040 -32.443 1.00 91.44 248 LEU A O 1
ATOM 1868 N N . GLY A 1 249 ? 0.373 -2.080 -31.266 1.00 92.50 249 GLY A N 1
ATOM 1869 C CA . GLY A 1 249 ? -0.584 -3.178 -31.389 1.00 92.50 249 GLY A CA 1
ATOM 1870 C C . GLY A 1 249 ? -0.432 -4.261 -30.316 1.00 92.50 249 GLY A C 1
ATOM 1871 O O . GLY A 1 249 ? 0.430 -4.201 -29.444 1.00 92.50 249 GLY A O 1
ATOM 1872 N N . ARG A 1 250 ? -1.305 -5.277 -30.375 1.00 93.38 250 ARG A N 1
ATOM 1873 C CA . ARG A 1 250 ? -1.422 -6.318 -29.333 1.00 93.38 250 ARG A CA 1
ATOM 1874 C C . ARG A 1 250 ? -0.171 -7.177 -29.135 1.00 93.38 250 ARG A C 1
ATOM 1876 O O . ARG A 1 250 ? -0.014 -7.731 -28.060 1.00 93.38 250 ARG A O 1
ATOM 1883 N N . ARG A 1 251 ? 0.695 -7.301 -30.148 1.00 93.81 251 ARG A N 1
ATOM 1884 C CA . ARG A 1 251 ? 1.946 -8.076 -30.049 1.00 93.81 251 ARG A CA 1
ATOM 1885 C C . ARG A 1 251 ? 2.940 -7.445 -29.068 1.00 93.81 251 ARG A C 1
ATOM 1887 O O . ARG A 1 251 ? 3.713 -8.172 -28.466 1.00 93.81 251 ARG A O 1
ATOM 1894 N N . TYR A 1 252 ? 2.898 -6.126 -28.909 1.00 93.50 252 TYR A N 1
ATOM 1895 C CA . TYR A 1 252 ? 3.823 -5.358 -28.076 1.00 93.50 252 TYR A CA 1
ATOM 1896 C C . TYR A 1 252 ? 3.061 -4.604 -26.987 1.00 93.50 252 TYR A C 1
ATOM 1898 O O . TYR A 1 252 ? 3.253 -3.401 -26.786 1.00 93.50 252 TYR A O 1
ATOM 1906 N N . ALA A 1 253 ? 2.109 -5.293 -26.356 1.00 93.50 253 ALA A N 1
ATOM 1907 C CA . ALA A 1 253 ? 1.323 -4.719 -25.282 1.00 93.50 253 ALA A CA 1
ATOM 1908 C C . ALA A 1 253 ? 2.243 -4.322 -24.124 1.00 93.50 253 ALA A C 1
ATOM 1910 O O . ALA A 1 253 ? 3.110 -5.091 -23.716 1.00 93.50 253 ALA A O 1
ATOM 1911 N N . VAL A 1 254 ? 2.046 -3.121 -23.592 1.00 92.56 254 VAL A N 1
ATOM 1912 C CA . VAL A 1 254 ? 2.706 -2.668 -22.372 1.00 92.56 254 VAL A CA 1
ATOM 1913 C C . VAL A 1 254 ? 1.718 -2.828 -21.233 1.00 92.56 254 VAL A C 1
ATOM 1915 O O . VAL A 1 254 ? 0.644 -2.229 -21.266 1.00 92.56 254 VAL A O 1
ATOM 1918 N N . SER A 1 255 ? 2.085 -3.618 -20.234 1.00 91.56 255 SER A N 1
ATOM 1919 C CA . SER A 1 255 ? 1.288 -3.834 -19.031 1.00 91.56 255 SER A CA 1
ATOM 1920 C C . SER A 1 255 ? 1.974 -3.165 -17.850 1.00 91.56 255 SER A C 1
ATOM 1922 O O . SER A 1 255 ? 2.993 -3.662 -17.363 1.00 91.56 255 SER A O 1
ATOM 1924 N N . SER A 1 256 ? 1.421 -2.038 -17.402 1.00 91.88 256 SER A N 1
ATOM 1925 C CA . SER A 1 256 ? 1.839 -1.353 -16.175 1.00 91.88 256 SER A CA 1
ATOM 1926 C C . SER A 1 256 ? 1.027 -1.852 -14.989 1.00 91.88 256 SER A C 1
ATOM 1928 O O . SER A 1 256 ? -0.173 -2.086 -15.128 1.00 91.88 256 SER A O 1
ATOM 1930 N N . HIS A 1 257 ? 1.662 -2.012 -13.832 1.00 91.19 257 HIS A N 1
ATOM 1931 C CA . HIS A 1 257 ? 1.014 -2.511 -12.629 1.00 91.19 257 HIS A CA 1
ATOM 1932 C C . HIS A 1 257 ? 1.562 -1.881 -11.351 1.00 91.19 257 HIS A C 1
ATOM 1934 O O . HIS A 1 257 ? 2.723 -1.482 -11.286 1.00 91.19 257 HIS A O 1
ATOM 1940 N N . ASN A 1 258 ? 0.712 -1.880 -10.327 1.00 92.88 258 ASN A N 1
ATOM 1941 C CA . ASN A 1 258 ? 1.057 -1.547 -8.952 1.00 92.88 258 ASN A CA 1
ATOM 1942 C C . ASN A 1 258 ? 0.660 -2.728 -8.060 1.00 92.88 258 ASN A C 1
ATOM 1944 O O . ASN A 1 258 ? -0.479 -3.199 -8.107 1.00 92.88 258 ASN A O 1
ATOM 1948 N N . GLN A 1 259 ? 1.600 -3.225 -7.262 1.00 93.88 259 GLN A N 1
ATOM 1949 C CA . GLN A 1 259 ? 1.380 -4.324 -6.328 1.00 93.88 259 GLN A CA 1
ATOM 1950 C C . GLN A 1 259 ? 1.596 -3.850 -4.896 1.00 93.88 259 GLN A C 1
ATOM 1952 O O . GLN A 1 259 ? 2.693 -3.423 -4.546 1.00 93.88 259 GLN A O 1
ATOM 1957 N N . ALA A 1 260 ? 0.565 -3.977 -4.067 1.00 94.38 260 ALA A N 1
ATOM 1958 C CA . ALA A 1 260 ? 0.598 -3.595 -2.664 1.00 94.38 260 ALA A CA 1
ATOM 1959 C C . ALA A 1 260 ? 1.642 -4.406 -1.879 1.00 94.38 260 ALA A C 1
ATOM 1961 O O . ALA A 1 260 ? 1.652 -5.641 -1.910 1.00 94.38 260 ALA A O 1
ATOM 1962 N N . VAL A 1 261 ? 2.500 -3.711 -1.133 1.00 95.62 261 VAL A N 1
ATOM 1963 C CA . VAL A 1 261 ? 3.505 -4.301 -0.242 1.00 95.62 261 VAL A CA 1
ATOM 1964 C C . VAL A 1 261 ? 3.599 -3.526 1.072 1.00 95.62 261 VAL A C 1
ATOM 1966 O O . VAL A 1 261 ? 3.120 -2.401 1.201 1.00 95.62 261 VAL A O 1
ATOM 1969 N N . MET A 1 262 ? 4.241 -4.141 2.064 1.00 96.88 262 MET A N 1
ATOM 1970 C CA . MET A 1 262 ? 4.656 -3.463 3.291 1.00 96.88 262 MET A CA 1
ATOM 1971 C C . MET A 1 262 ? 6.180 -3.396 3.300 1.00 96.88 262 MET A C 1
ATOM 1973 O O . MET A 1 262 ? 6.854 -4.418 3.140 1.00 96.88 262 MET A O 1
ATOM 1977 N N . VAL A 1 263 ? 6.716 -2.192 3.447 1.00 97.44 263 VAL A N 1
ATOM 1978 C CA . VAL A 1 263 ? 8.147 -1.896 3.399 1.00 97.44 263 VAL A CA 1
ATOM 1979 C C . VAL A 1 263 ? 8.660 -1.757 4.824 1.00 97.44 263 VAL A C 1
ATOM 1981 O O . VAL A 1 263 ? 8.037 -1.098 5.656 1.00 97.44 263 VAL A O 1
ATOM 1984 N N . ALA A 1 264 ? 9.785 -2.406 5.109 1.00 97.44 264 ALA A N 1
ATOM 1985 C CA . ALA A 1 264 ? 10.475 -2.305 6.382 1.00 97.44 264 ALA A CA 1
ATOM 1986 C C . ALA A 1 264 ? 11.575 -1.241 6.279 1.00 97.44 264 ALA A C 1
ATOM 1988 O O . ALA A 1 264 ? 12.621 -1.481 5.678 1.00 97.44 264 ALA A O 1
ATOM 1989 N N . ILE A 1 265 ? 11.347 -0.081 6.886 1.00 96.06 265 ILE A N 1
ATOM 1990 C CA . ILE A 1 265 ? 12.148 1.141 6.690 1.00 96.06 265 ILE A CA 1
ATOM 1991 C C . ILE A 1 265 ? 13.302 1.270 7.692 1.00 96.06 265 ILE A C 1
ATOM 1993 O O . ILE A 1 265 ? 13.599 2.349 8.192 1.00 96.06 265 ILE A O 1
ATOM 1997 N N . PHE A 1 266 ? 13.956 0.152 8.021 1.00 94.50 266 PHE A N 1
ATOM 1998 C CA . PHE A 1 266 ? 15.071 0.137 8.980 1.00 94.50 266 PHE A CA 1
ATOM 1999 C C . PHE A 1 266 ? 16.196 1.109 8.612 1.00 94.50 266 PHE A C 1
ATOM 2001 O O . PHE A 1 266 ? 16.855 1.634 9.503 1.00 94.50 266 PHE A O 1
ATOM 2008 N N . ASP A 1 267 ? 16.407 1.310 7.313 1.00 90.19 267 ASP A N 1
ATOM 2009 C CA . ASP A 1 267 ? 17.529 2.072 6.779 1.00 90.19 267 ASP A CA 1
ATOM 2010 C C . ASP A 1 267 ? 17.214 3.587 6.656 1.00 90.19 267 ASP A C 1
ATOM 2012 O O . ASP A 1 267 ? 18.129 4.371 6.420 1.00 90.19 267 ASP A O 1
ATOM 2016 N N . ASP A 1 268 ? 15.962 4.016 6.895 1.00 87.94 268 ASP A N 1
ATOM 2017 C CA . ASP A 1 268 ? 15.506 5.410 6.696 1.00 87.94 268 ASP A CA 1
ATOM 2018 C C . ASP A 1 268 ? 15.190 6.171 8.001 1.00 87.94 268 ASP A C 1
ATOM 2020 O O . ASP A 1 268 ? 14.873 7.365 7.974 1.00 87.94 268 ASP A O 1
ATOM 2024 N N . LEU A 1 269 ? 15.296 5.507 9.160 1.00 90.06 269 LEU A N 1
ATOM 2025 C CA . LEU A 1 269 ? 14.838 6.037 10.456 1.00 90.06 269 LEU A CA 1
ATOM 2026 C C . LEU A 1 269 ? 15.541 7.327 10.900 1.00 90.06 269 LEU A C 1
ATOM 2028 O O . LEU A 1 269 ? 14.955 8.116 11.633 1.00 90.06 269 LEU A O 1
ATOM 2032 N N . ASP A 1 270 ? 16.780 7.551 10.459 1.00 86.25 270 ASP A N 1
ATOM 2033 C CA . ASP A 1 270 ? 17.549 8.754 10.803 1.00 86.25 270 ASP A CA 1
ATOM 2034 C C . ASP A 1 270 ? 17.053 10.007 10.061 1.00 86.25 270 ASP A C 1
ATOM 2036 O O . ASP A 1 270 ? 17.380 11.134 10.440 1.00 86.25 270 ASP A O 1
ATOM 2040 N N . THR A 1 271 ? 16.286 9.820 8.984 1.00 85.75 271 THR A N 1
ATOM 2041 C CA . THR A 1 271 ? 15.791 10.906 8.126 1.00 85.75 271 THR A CA 1
ATOM 2042 C C . THR A 1 271 ? 14.305 11.192 8.304 1.00 85.75 271 THR A C 1
ATOM 2044 O O . THR A 1 271 ? 13.849 12.271 7.918 1.00 85.75 271 THR A O 1
ATOM 2047 N N . ASP A 1 272 ? 13.559 10.262 8.903 1.00 88.88 272 ASP A N 1
ATOM 2048 C CA . ASP A 1 272 ? 12.125 10.399 9.126 1.00 88.88 272 ASP A CA 1
ATOM 2049 C C . ASP A 1 272 ? 11.835 11.028 10.499 1.00 88.88 272 ASP A C 1
ATOM 2051 O O . ASP A 1 272 ? 12.452 10.695 11.512 1.00 88.88 272 ASP A O 1
ATOM 2055 N N . LEU A 1 273 ? 10.874 11.952 10.552 1.00 93.50 273 LEU A N 1
ATOM 2056 C CA . LEU A 1 273 ? 10.481 12.605 11.808 1.00 93.50 273 LEU A CA 1
ATOM 2057 C C . LEU A 1 273 ? 9.606 11.689 12.668 1.00 93.50 273 LEU A C 1
ATOM 2059 O O . LEU A 1 273 ? 9.548 11.851 13.887 1.00 93.50 273 LEU A O 1
ATOM 2063 N N . GLY A 1 274 ? 8.928 10.717 12.061 1.00 95.56 274 GLY A N 1
ATOM 2064 C CA . GLY A 1 274 ? 8.123 9.750 12.785 1.00 95.56 274 GLY A CA 1
ATOM 2065 C C . GLY A 1 274 ? 7.586 8.637 11.901 1.00 95.56 274 GLY A C 1
ATOM 2066 O O . GLY A 1 274 ? 7.286 8.826 10.728 1.00 95.56 274 GLY A O 1
ATOM 2067 N N . TRP A 1 275 ? 7.408 7.466 12.505 1.00 96.94 275 TRP A N 1
ATOM 2068 C CA . TRP A 1 275 ? 6.993 6.250 11.809 1.00 96.94 275 TRP A CA 1
ATOM 2069 C C . TRP A 1 275 ? 6.245 5.301 12.744 1.00 96.94 275 TRP A C 1
ATOM 2071 O O . TRP A 1 275 ? 6.195 5.498 13.960 1.00 96.94 275 TRP A O 1
ATOM 2081 N N . SER A 1 276 ? 5.676 4.236 12.185 1.00 97.62 276 SER A N 1
ATOM 2082 C CA . SER A 1 276 ? 5.007 3.180 12.944 1.00 97.62 276 SER A CA 1
ATOM 2083 C C . SER A 1 276 ? 5.895 1.948 13.065 1.00 97.62 276 SER A C 1
ATOM 2085 O O . SER A 1 276 ? 6.493 1.511 12.087 1.00 97.62 276 SER A O 1
ATOM 2087 N N . THR A 1 277 ? 5.950 1.356 14.256 1.00 97.69 277 THR A N 1
ATOM 2088 C CA . THR A 1 277 ? 6.725 0.141 14.535 1.00 97.69 277 THR A CA 1
ATOM 2089 C C . THR A 1 277 ? 5.850 -0.891 15.228 1.00 97.69 277 THR A C 1
ATOM 2091 O O . THR A 1 277 ? 5.087 -0.568 16.143 1.00 97.69 277 THR A O 1
ATOM 2094 N N . GLY A 1 278 ? 5.972 -2.151 14.817 1.00 97.38 278 GLY A N 1
ATOM 2095 C CA . GLY A 1 278 ? 5.345 -3.257 15.530 1.00 97.38 278 GLY A CA 1
ATOM 2096 C C . GLY A 1 278 ? 5.904 -3.412 16.950 1.00 97.38 278 GLY A C 1
ATOM 2097 O O . GLY A 1 278 ? 7.121 -3.387 17.159 1.00 97.38 278 GLY A O 1
ATOM 2098 N N . ARG A 1 279 ? 5.033 -3.571 17.951 1.00 96.00 279 ARG A N 1
ATOM 2099 C CA . ARG A 1 279 ? 5.449 -3.762 19.348 1.00 96.00 279 ARG A CA 1
ATOM 2100 C C . ARG A 1 279 ? 6.271 -5.029 19.531 1.00 96.00 279 ARG A C 1
ATOM 2102 O O . ARG A 1 279 ? 7.269 -4.988 20.249 1.00 96.00 279 ARG A O 1
ATOM 2109 N N . ASP A 1 280 ? 5.833 -6.126 18.933 1.00 95.19 280 ASP A N 1
ATOM 2110 C CA . ASP A 1 280 ? 6.348 -7.469 19.179 1.00 95.19 280 ASP A CA 1
ATOM 2111 C C . ASP A 1 280 ? 7.430 -7.821 18.143 1.00 95.19 280 ASP A C 1
ATOM 2113 O O . ASP A 1 280 ? 8.512 -8.284 18.501 1.00 95.19 280 ASP A O 1
ATOM 2117 N N . SER A 1 281 ? 7.189 -7.498 16.872 1.00 95.94 281 SER A N 1
ATOM 2118 C CA . SER A 1 281 ? 8.116 -7.714 15.750 1.00 95.94 281 SER A CA 1
ATOM 2119 C C . SER A 1 281 ? 9.302 -6.746 15.710 1.00 95.94 281 SER A C 1
ATOM 2121 O O . SER A 1 281 ? 10.336 -7.072 15.129 1.00 95.94 281 SER A O 1
ATOM 2123 N N . LYS A 1 282 ? 9.155 -5.545 16.292 1.00 96.56 282 LYS A N 1
ATOM 2124 C CA . LYS A 1 282 ? 10.113 -4.426 16.196 1.00 96.56 282 LYS A CA 1
ATOM 2125 C C . LYS A 1 282 ? 10.407 -3.964 14.765 1.00 96.56 282 LYS A C 1
ATOM 2127 O O . LYS A 1 282 ? 11.419 -3.306 14.535 1.00 96.56 282 LYS A O 1
ATOM 2132 N N . ILE A 1 283 ? 9.536 -4.283 13.808 1.00 97.88 283 ILE A N 1
ATOM 2133 C CA . ILE A 1 283 ? 9.691 -3.861 12.415 1.00 97.88 283 ILE A CA 1
ATOM 2134 C C . ILE A 1 283 ? 9.091 -2.454 12.254 1.00 97.88 283 ILE A C 1
ATOM 2136 O O . ILE A 1 283 ? 7.884 -2.303 12.474 1.00 97.88 283 ILE A O 1
ATOM 2140 N N . PRO A 1 284 ? 9.889 -1.432 11.883 1.00 97.31 284 PRO A N 1
ATOM 2141 C CA . PRO A 1 284 ? 9.367 -0.144 11.457 1.00 97.31 284 PRO A CA 1
ATOM 2142 C C . PRO A 1 284 ? 8.797 -0.307 10.049 1.00 97.31 284 PRO A C 1
ATOM 2144 O O . PRO A 1 284 ? 9.471 -0.823 9.155 1.00 97.31 284 PRO A O 1
ATOM 2147 N N . VAL A 1 285 ? 7.537 0.063 9.859 1.00 97.31 285 VAL A N 1
ATOM 2148 C CA . VAL A 1 285 ? 6.767 -0.340 8.683 1.00 97.31 285 VAL A CA 1
ATOM 2149 C C . VAL A 1 285 ? 5.999 0.821 8.077 1.00 97.31 285 VAL A C 1
ATOM 2151 O O . VAL A 1 285 ? 5.407 1.643 8.777 1.00 97.31 285 VAL A O 1
ATOM 2154 N N . VAL A 1 286 ? 5.958 0.826 6.750 1.00 96.56 286 VAL A N 1
ATOM 2155 C CA . VAL A 1 286 ? 5.121 1.708 5.944 1.00 96.56 286 VAL A CA 1
ATOM 2156 C C . VAL A 1 286 ? 4.505 0.908 4.796 1.00 96.56 286 VAL A C 1
ATOM 2158 O O . VAL A 1 286 ? 5.061 -0.095 4.344 1.00 96.56 286 VAL A O 1
ATOM 2161 N N . SER A 1 287 ? 3.334 1.319 4.326 1.00 95.88 287 SER A N 1
ATOM 2162 C CA . SER A 1 287 ? 2.746 0.769 3.104 1.00 95.88 287 SER A CA 1
ATOM 2163 C C . SER A 1 287 ? 3.455 1.322 1.869 1.00 95.88 287 SER A C 1
ATOM 2165 O O . SER A 1 287 ? 3.815 2.498 1.837 1.00 95.88 287 SER A O 1
ATOM 2167 N N . GLY A 1 288 ? 3.603 0.493 0.841 1.00 95.12 288 GLY A N 1
ATOM 2168 C CA . GLY A 1 288 ? 4.171 0.895 -0.441 1.00 95.12 288 GLY A CA 1
ATOM 2169 C C . GLY A 1 288 ? 3.708 -0.001 -1.581 1.00 95.12 288 GLY A C 1
ATOM 2170 O O . GLY A 1 288 ? 2.876 -0.890 -1.401 1.00 95.12 288 GLY A O 1
ATOM 2171 N N . TRP A 1 289 ? 4.285 0.208 -2.755 1.00 95.19 289 TRP A N 1
ATOM 2172 C CA . TRP A 1 289 ? 3.972 -0.532 -3.967 1.00 95.19 289 TRP A CA 1
ATOM 2173 C C . TRP A 1 289 ? 5.241 -1.022 -4.642 1.00 95.19 289 TRP A C 1
ATOM 2175 O O . TRP A 1 289 ? 6.233 -0.305 -4.706 1.00 95.19 289 TRP A O 1
ATOM 2185 N N . ILE A 1 290 ? 5.192 -2.225 -5.201 1.00 95.06 290 ILE A N 1
ATOM 2186 C CA . ILE A 1 290 ? 6.059 -2.563 -6.327 1.00 95.06 290 ILE A CA 1
ATOM 2187 C C . ILE A 1 290 ? 5.361 -2.010 -7.564 1.00 95.06 290 ILE A C 1
ATOM 2189 O O . ILE A 1 290 ? 4.274 -2.465 -7.930 1.00 95.06 290 ILE A O 1
ATOM 2193 N N . VAL A 1 291 ? 5.967 -0.992 -8.156 1.00 94.06 291 VAL A N 1
ATOM 2194 C CA . VAL A 1 291 ? 5.475 -0.302 -9.343 1.00 94.06 291 VAL A CA 1
ATOM 2195 C C . VAL A 1 291 ? 6.308 -0.758 -10.518 1.00 94.06 291 VAL A C 1
ATOM 2197 O O . VAL A 1 291 ? 7.539 -0.755 -10.461 1.00 94.06 291 VAL A O 1
ATOM 2200 N N . GLY A 1 292 ? 5.656 -1.139 -11.607 1.00 92.94 292 GLY A N 1
ATOM 2201 C CA . GLY A 1 292 ? 6.400 -1.592 -12.763 1.00 92.94 292 GLY A CA 1
ATOM 2202 C C . GLY A 1 292 ? 5.613 -1.660 -14.049 1.00 92.94 292 GLY A C 1
ATOM 2203 O O . GLY A 1 292 ? 4.398 -1.473 -14.102 1.00 92.94 292 GLY A O 1
ATOM 2204 N N . HIS A 1 293 ? 6.337 -1.961 -15.116 1.00 92.62 293 HIS A N 1
ATOM 2205 C CA . HIS A 1 293 ? 5.784 -2.275 -16.418 1.00 92.62 293 HIS A CA 1
ATOM 2206 C C . HIS A 1 293 ? 6.554 -3.410 -17.079 1.00 92.62 293 HIS A C 1
ATOM 2208 O O . HIS A 1 293 ? 7.722 -3.671 -16.791 1.00 92.62 293 HIS A O 1
ATOM 2214 N N . SER A 1 294 ? 5.881 -4.069 -18.011 1.00 92.44 294 SER A N 1
ATOM 2215 C CA . SER A 1 294 ? 6.473 -5.061 -18.903 1.00 92.44 294 SER A CA 1
ATOM 2216 C C . SER A 1 294 ? 5.927 -4.873 -20.311 1.00 92.44 294 SER A C 1
ATOM 2218 O O . SER A 1 294 ? 4.788 -4.435 -20.474 1.00 92.44 294 SER A O 1
ATOM 2220 N N . VAL A 1 295 ? 6.750 -5.164 -21.316 1.00 93.06 295 VAL A N 1
ATOM 2221 C CA . VAL A 1 295 ? 6.389 -5.098 -22.733 1.00 93.06 295 VAL A CA 1
ATOM 2222 C C . VAL A 1 295 ? 6.421 -6.502 -23.321 1.00 93.06 295 VAL A C 1
ATOM 2224 O O . VAL A 1 295 ? 7.467 -7.157 -23.323 1.00 93.06 295 VAL A O 1
ATOM 2227 N N . ASP A 1 296 ? 5.291 -6.948 -23.861 1.00 93.62 296 ASP A N 1
ATOM 2228 C CA . ASP A 1 296 ? 5.207 -8.214 -24.582 1.00 93.62 296 ASP A CA 1
ATOM 2229 C C . ASP A 1 296 ? 6.152 -8.196 -25.787 1.00 93.62 296 ASP A C 1
ATOM 2231 O O . ASP A 1 296 ? 6.218 -7.217 -26.530 1.00 93.62 296 ASP A O 1
ATOM 2235 N N . ASN A 1 297 ? 6.898 -9.284 -25.992 1.00 93.06 297 ASN A N 1
ATOM 2236 C CA . ASN A 1 297 ? 7.893 -9.395 -27.066 1.00 93.06 297 ASN A CA 1
ATOM 2237 C C . ASN A 1 297 ? 8.916 -8.234 -27.082 1.00 93.06 297 ASN A C 1
ATOM 2239 O O . ASN A 1 297 ? 9.421 -7.864 -28.143 1.00 93.06 297 ASN A O 1
ATOM 2243 N N . GLY A 1 298 ? 9.243 -7.664 -25.914 1.00 89.44 298 GLY A N 1
ATOM 2244 C CA . GLY A 1 298 ? 10.231 -6.587 -25.783 1.00 89.44 298 GLY A CA 1
ATOM 2245 C C . GLY A 1 298 ? 11.606 -6.935 -26.366 1.00 89.44 298 GLY A C 1
ATOM 2246 O O . GLY A 1 298 ? 12.260 -6.073 -26.947 1.00 89.44 298 GLY A O 1
ATOM 2247 N N . ASP A 1 299 ? 12.003 -8.209 -26.317 1.00 88.81 299 ASP A N 1
ATOM 2248 C CA . ASP A 1 299 ? 13.254 -8.690 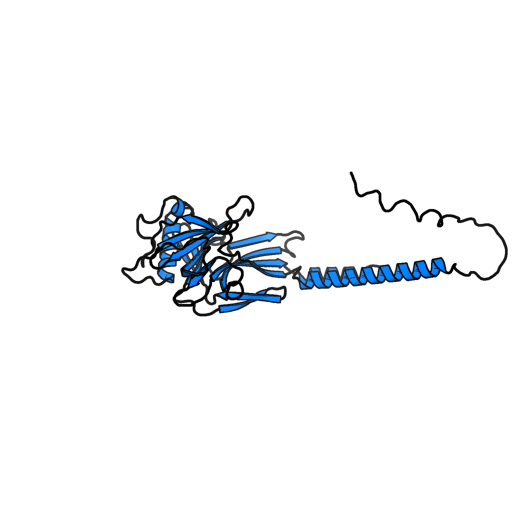-26.916 1.00 88.81 299 ASP A CA 1
ATOM 2249 C C . ASP A 1 299 ? 13.276 -8.541 -28.448 1.00 88.81 299 ASP A C 1
ATOM 2251 O O . ASP A 1 299 ? 14.326 -8.257 -29.024 1.00 88.81 299 ASP A O 1
ATOM 2255 N N . GLU A 1 300 ? 12.128 -8.666 -29.130 1.00 91.31 300 GLU A N 1
ATOM 2256 C CA . GLU A 1 300 ? 12.040 -8.410 -30.576 1.00 91.31 300 GLU A CA 1
ATOM 2257 C C . GLU A 1 300 ? 12.265 -6.931 -30.881 1.00 91.31 300 GLU A C 1
ATOM 2259 O O . GLU A 1 300 ? 12.971 -6.594 -31.830 1.00 91.31 300 GLU A O 1
ATOM 2264 N N . LEU A 1 301 ? 11.687 -6.043 -30.066 1.00 87.94 301 LEU A N 1
ATOM 2265 C CA . LEU A 1 301 ? 11.868 -4.599 -30.207 1.00 87.94 301 LEU A CA 1
ATOM 2266 C C . LEU A 1 301 ? 13.323 -4.205 -29.953 1.00 87.94 301 LEU A C 1
ATOM 2268 O O . LEU A 1 301 ? 13.877 -3.406 -30.709 1.00 87.94 301 LEU A O 1
ATOM 2272 N N . LEU A 1 302 ? 13.965 -4.808 -28.951 1.00 86.62 302 LEU A N 1
ATOM 2273 C CA . LEU A 1 302 ? 15.391 -4.631 -28.697 1.00 86.62 302 LEU A CA 1
ATOM 2274 C C . LEU A 1 302 ? 16.231 -5.114 -29.887 1.00 86.62 302 LEU A C 1
ATOM 2276 O O . LEU A 1 302 ? 17.113 -4.394 -30.352 1.00 86.62 302 LEU A O 1
ATOM 2280 N N . ALA A 1 303 ? 15.938 -6.300 -30.423 1.00 86.31 303 ALA A N 1
ATOM 2281 C CA . ALA A 1 303 ? 16.641 -6.839 -31.584 1.00 86.31 303 ALA A CA 1
ATOM 2282 C C . ALA A 1 303 ? 16.468 -5.949 -32.826 1.00 86.31 303 ALA A C 1
ATOM 2284 O O . ALA A 1 303 ? 17.443 -5.689 -33.531 1.00 86.31 303 ALA A O 1
ATOM 2285 N N . MET A 1 304 ? 15.261 -5.426 -33.071 1.00 85.31 304 MET A N 1
ATOM 2286 C CA . MET A 1 304 ? 15.003 -4.464 -34.147 1.00 85.31 304 MET A CA 1
ATOM 2287 C C . MET A 1 304 ? 15.789 -3.166 -33.949 1.00 85.31 304 MET A C 1
ATOM 2289 O O . MET A 1 304 ? 16.372 -2.664 -34.909 1.00 85.31 304 MET A O 1
ATOM 2293 N N . GLN A 1 305 ? 15.855 -2.639 -32.722 1.00 80.88 305 GLN A N 1
ATOM 2294 C CA . GLN A 1 305 ? 16.655 -1.453 -32.406 1.00 80.88 305 GLN A CA 1
ATOM 2295 C C . GLN A 1 305 ? 18.141 -1.701 -32.684 1.00 80.88 305 GLN A C 1
ATOM 2297 O O . GLN A 1 305 ? 18.755 -0.933 -33.424 1.00 80.88 305 GLN A O 1
ATOM 2302 N N . ILE A 1 306 ? 18.698 -2.814 -32.197 1.00 80.62 306 ILE A N 1
ATOM 2303 C CA . ILE A 1 306 ? 20.095 -3.200 -32.443 1.00 80.62 306 ILE A CA 1
ATOM 2304 C C . ILE A 1 306 ? 20.368 -3.346 -33.946 1.00 80.62 306 ILE A C 1
ATOM 2306 O O . ILE A 1 306 ? 21.343 -2.788 -34.449 1.00 80.62 306 ILE A O 1
ATOM 2310 N N . ALA A 1 307 ? 19.499 -4.050 -34.678 1.00 81.31 307 ALA A N 1
ATOM 2311 C CA . ALA A 1 307 ? 19.638 -4.237 -36.119 1.00 81.31 307 ALA A CA 1
ATOM 2312 C C . ALA A 1 307 ? 19.594 -2.898 -36.868 1.00 81.31 307 ALA A C 1
ATOM 2314 O O . ALA A 1 307 ? 20.454 -2.641 -37.707 1.00 81.31 307 ALA A O 1
ATOM 2315 N N . SER A 1 308 ? 18.655 -2.014 -36.521 1.00 74.69 308 SER A N 1
ATOM 2316 C CA . SER A 1 308 ? 18.535 -0.692 -37.143 1.00 74.69 308 SER A CA 1
ATOM 2317 C C . SER A 1 308 ? 19.778 0.177 -36.919 1.00 74.69 308 SER A C 1
ATOM 2319 O O . SER A 1 308 ? 20.243 0.822 -37.861 1.00 74.69 308 SER A O 1
ATOM 2321 N N . CYS A 1 309 ? 20.381 0.118 -35.725 1.00 67.50 309 CYS A N 1
ATOM 2322 C CA . CYS A 1 309 ? 21.648 0.785 -35.422 1.00 67.50 309 CYS A CA 1
ATOM 2323 C C . CYS A 1 309 ? 22.827 0.178 -36.196 1.00 67.50 309 CYS A C 1
ATOM 2325 O O . CYS A 1 309 ? 23.688 0.916 -36.667 1.00 67.50 309 CYS A O 1
ATOM 2327 N N . ALA A 1 310 ? 22.861 -1.146 -36.372 1.00 61.06 310 ALA A N 1
ATOM 2328 C CA . ALA A 1 310 ? 23.909 -1.825 -37.135 1.00 61.06 310 ALA A CA 1
ATOM 2329 C C . ALA A 1 310 ? 23.826 -1.560 -38.652 1.00 61.06 310 ALA A C 1
ATOM 2331 O O . ALA A 1 310 ? 24.840 -1.633 -39.341 1.00 61.06 310 ALA A O 1
ATOM 2332 N N . THR A 1 311 ? 22.637 -1.242 -39.177 1.00 58.12 311 THR A N 1
ATOM 2333 C CA . THR A 1 311 ? 22.405 -1.008 -40.616 1.00 58.12 311 THR A CA 1
ATOM 2334 C C . THR A 1 311 ? 22.425 0.460 -41.045 1.00 58.12 311 THR A C 1
ATOM 2336 O O . THR A 1 311 ? 22.189 0.733 -42.222 1.00 58.12 311 THR A O 1
ATOM 2339 N N . SER A 1 312 ? 22.682 1.420 -40.145 1.00 46.00 312 SER A N 1
ATOM 2340 C CA . SER A 1 312 ? 22.755 2.829 -40.555 1.00 46.00 312 SER A CA 1
ATOM 2341 C C . SER A 1 312 ? 23.970 3.039 -41.476 1.00 46.00 312 SER A C 1
ATOM 2343 O O . SER A 1 312 ? 25.088 2.726 -41.056 1.00 46.00 312 SER A O 1
ATOM 2345 N N . PRO A 1 313 ? 23.786 3.494 -42.732 1.00 45.47 313 PRO A N 1
ATOM 2346 C CA . PRO A 1 313 ? 24.898 3.688 -43.649 1.00 45.47 313 PRO A CA 1
ATOM 2347 C C . PRO A 1 313 ? 25.770 4.840 -43.141 1.00 45.47 313 PRO A C 1
ATOM 2349 O O . PRO A 1 313 ? 25.276 5.945 -42.915 1.00 45.47 313 PRO A O 1
ATOM 2352 N N . SER A 1 314 ? 27.052 4.532 -42.939 1.00 40.41 314 SER A N 1
ATOM 2353 C CA . SER A 1 314 ? 28.147 5.479 -42.699 1.00 40.41 314 SER A CA 1
ATOM 2354 C C . SER A 1 314 ? 28.289 6.505 -43.816 1.00 40.41 314 SER A C 1
ATOM 2356 O O . SER A 1 314 ? 28.230 6.060 -44.988 1.00 40.41 314 SER A O 1
#

Organism: Saprolegnia diclina (strain VS20) (NCBI:txid1156394)

Foldseek 3Di:
DDDPPDPPDDPPPPPDDPDDDDDDDDDPDDPVVVVVVVVVVVVVVVVVLVVVVVVVVVCVLCAVFKWKDWDFDFQQPCQFKFFQDWFWKAALQFTDPPRDDPSQCVVDVHNLLVRLLRRVVSPVLVHDPPFMWTWTWMWTHPDPVRPDIKIKIFIGRHGYDDSNDQAAEDETQKMWIWAWADDPVANVTWIKIWMDGLVPFQDWDWDATSNRDIFIFGPPTWIWTAHPNSDIDTDPQQWRDWDWDQPPHPQWIKIKTKHKTKTQPPPCRVPHSYFYAYPRNRGGIGIIITTMMHTHVVVVVVVVVVVVSVPDDD

Sequence (314 aa):
MWLRTFFSSGLSKYVLTDKSARGDGHGNHTPVVQIWYRILSNLVAAVLVALSLAALAVVVAQGTFRREDVQYHDQAKASYWNSYGASCKLNHAGWVPHSCSAIEVNTTANAVAWNAIGANVAARLAIPAGATYSVSTCFMGATPEIGWASLQLLIGYDDFPTCCPQNGSQTIAGLFMVETALRMTHPEGVYLVTGFIDKVTTTTKVYTSTDGSTHRLVAGVETMQVALNGTTAPDPIGRNTEIPSFPLGRRYAVSSHNQAVMVAIFDDLDTDLGWSTGRDSKIPVVSGWIVGHSVDNGDELLAMQIASCATSPS

Secondary structure (DSSP, 8-state):
--SSSSSSSSSTTSS----------------HHHHHHHHHHHHHHHHHHHHHHHHHHHHHHTTSSEEEEEEE--TT-TTTEEEEE---EEETTEEPTTTS-HHHHTTSSSHHHHHHHHHHHHHHHTPPTT-EEEEEEEEEE-STTT--EEEEEEEESSS---SS--SEEEEESEEEEEEEEEETTEEEEEEEEEEEETTT---EEEEE-TTS-EEEEETT-EEEEEETTS-EEE-SS-EEEEEEE-TT-GGG-EEEEEEEEEEE-TTTTTT-SEEEEETTT--EEEEEEEEEEEETTHHHHHHHHHHHHHT---

pLDDT: mean 86.53, std 17.53, range [27.53, 98.62]